Protein 5UJC (pdb70)

Nearest PDB structures (foldseek):
  5ujc-assembly1_A  TM=1.004E+00  e=2.773E-54  Caenorhabditis elegans
  3sc0-assembly1_A  TM=8.689E-01  e=1.901E-20  Homo sapiens
  3sby-assembly2_B  TM=8.514E-01  e=1.209E-18  Homo sapiens
  3sby-assembly1_A  TM=8.710E-01  e=1.330E-17  Homo sapiens
  3bem-assembly1_A  TM=3.660E-01  e=3.844E-01  Bacillus subtilis

Radius of gyration: 19.55 Å; Cα contacts (8 Å, |Δi|>4): 431; chains: 1; bounding box: 44×59×47 Å

Foldseek 3Di:
DVVLVVVLVVLLCVLQDVQQFKDKFKDFLLLLCVQCDVPDPQRDPADRQWIKMWMKGFQNNVVPQLLVVLQVVCVVLVHLVRCVVVPLDSVVVSVVVSVVVSLVVSCVSAVDKDKAWQCDADPVRHRNHDNLSVCQQRQFWNKQFQVVLDDPPDDPPDPPPDDPPDDLGIDTQGLAFGQRMGTTMMMTRRPDGHPVDHHDGHDDQDDDSVLRSVLSCCCRPPCLVVPSRCRSNHPRHHDPLRSNQVSDDSVPRSVSSNCSHPPPDDD

Structure (mmCIF, N/CA/C/O backbone):
data_5UJC
#
_entry.id   5UJC
#
_cell.length_a   53.008
_cell.length_b   66.089
_cell.length_c   92.826
_cell.angle_alpha   90.00
_cell.angle_beta   90.00
_cell.angle_gamma   90.00
#
_symmetry.space_group_name_H-M   'P 21 21 21'
#
loop_
_entity.id
_entity.type
_entity.pdbx_description
1 polymer 'MMACHC-like protein'
2 non-polymer CO-METHYLCOBALAMIN
3 non-polymer 'L(+)-TARTARIC ACID'
4 non-polymer 'D(-)-TARTARIC ACID'
5 non-polymer GLYCEROL
6 water water
#
loop_
_atom_site.group_PDB
_atom_site.id
_atom_site.type_symbol
_atom_site.label_atom_id
_atom_site.label_alt_id
_atom_site.label_comp_id
_atom_site.label_asym_id
_atom_site.label_entity_id
_atom_site.label_seq_id
_atom_site.pdbx_PDB_ins_code
_atom_site.Cartn_x
_atom_site.Cartn_y
_atom_site.Cartn_z
_atom_site.occupancy
_atom_site.B_iso_or_equiv
_atom_site.auth_seq_id
_atom_site.auth_comp_id
_atom_site.auth_asym_id
_atom_site.auth_atom_id
_atom_site.pdbx_PDB_model_num
ATOM 1 N N . GLU A 1 4 ? 23.064 -11.288 -34.791 1.00 43.82 4 GLU A N 1
ATOM 2 C CA . GLU A 1 4 ? 22.030 -11.022 -35.847 1.00 43.66 4 GLU A CA 1
ATOM 3 C C . GLU A 1 4 ? 20.647 -11.608 -35.454 1.00 38.59 4 GLU A C 1
ATOM 4 O O . GLU A 1 4 ? 20.492 -12.186 -34.386 1.00 29.50 4 GLU A O 1
ATOM 15 N N . MET A 1 5 ? 19.653 -11.430 -36.320 1.00 37.27 5 MET A N 1
ATOM 16 C CA . MET A 1 5 ? 18.252 -11.382 -35.878 1.00 35.36 5 MET A CA 1
ATOM 17 C C . MET A 1 5 ? 17.588 -12.759 -35.692 1.00 32.92 5 MET A C 1
ATOM 18 O O . MET A 1 5 ? 16.731 -12.915 -34.827 1.00 26.19 5 MET A O 1
ATOM 32 N N . SER A 1 6 ? 17.950 -13.742 -36.516 1.00 26.60 6 SER A N 1
ATOM 33 C CA A SER A 1 6 ? 17.472 -15.100 -36.297 0.32 22.25 6 SER A CA 1
ATOM 34 C CA B SER A 1 6 ? 17.499 -15.123 -36.305 0.68 25.88 6 SER A CA 1
ATOM 35 C C . SER A 1 6 ? 17.993 -15.598 -34.971 1.00 19.06 6 SER A C 1
ATOM 36 O O . SER A 1 6 ? 17.251 -16.186 -34.196 1.00 19.23 6 SER A O 1
ATOM 51 N N . HIS A 1 7 ? 19.273 -15.344 -34.702 1.00 17.95 7 HIS A N 1
ATOM 52 C CA . HIS A 1 7 ? 19.856 -15.744 -33.418 1.00 17.25 7 HIS A CA 1
ATOM 53 C C . HIS A 1 7 ? 19.176 -15.025 -32.238 1.00 14.17 7 HIS 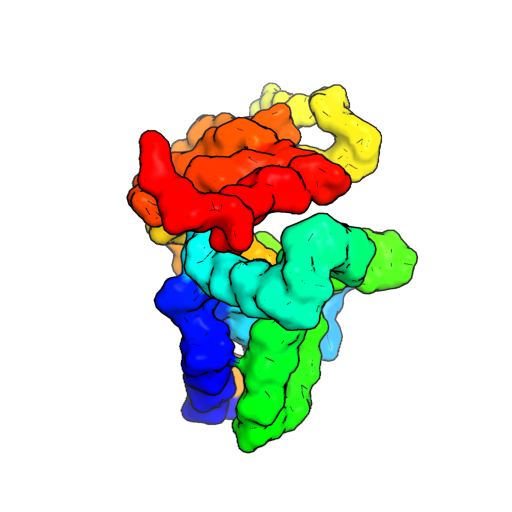A C 1
ATOM 54 O O . HIS A 1 7 ? 18.810 -15.664 -31.248 1.00 14.24 7 HIS A O 1
ATOM 68 N N . ALA A 1 8 ? 18.955 -13.722 -32.374 1.00 15.46 8 ALA A N 1
ATOM 69 C CA . ALA A 1 8 ? 18.205 -12.968 -31.368 1.00 15.62 8 ALA A CA 1
ATOM 70 C C . ALA A 1 8 ? 16.812 -13.579 -31.133 1.00 13.83 8 ALA A C 1
ATOM 71 O O . ALA A 1 8 ? 16.373 -13.701 -29.998 1.00 13.29 8 ALA A O 1
ATOM 78 N N . GLU A 1 9 ? 16.124 -13.946 -32.221 1.00 17.13 9 GLU A N 1
ATOM 79 C CA . GLU A 1 9 ? 14.807 -14.573 -32.116 1.00 17.59 9 GLU A CA 1
ATOM 80 C C . GLU A 1 9 ? 14.875 -15.945 -31.429 1.00 14.76 9 GLU A C 1
ATOM 81 O O . GLU A 1 9 ? 14.030 -16.261 -30.604 1.00 15.03 9 GLU A O 1
ATOM 93 N N . SER A 1 10 ? 15.952 -16.700 -31.682 1.00 15.41 10 SER A N 1
ATOM 94 C CA . SER A 1 10 ? 16.147 -18.021 -31.027 1.00 15.68 10 SER A CA 1
ATOM 95 C C . SER A 1 10 ? 16.407 -17.855 -29.533 1.00 12.44 10 SER A C 1
ATOM 96 O O . SER A 1 10 ? 15.916 -18.633 -28.719 1.00 13.55 10 SER A O 1
ATOM 104 N N . ILE A 1 11 ? 17.151 -16.816 -29.177 1.00 13.73 11 ILE A N 1
ATOM 105 C CA . ILE A 1 11 ? 17.380 -16.492 -27.778 1.00 11.94 11 ILE A CA 1
ATOM 106 C C . ILE A 1 11 ? 16.057 -16.159 -27.082 1.00 11.99 11 ILE A C 1
ATOM 107 O O . ILE A 1 11 ? 15.733 -16.719 -26.017 1.00 11.90 11 ILE A O 1
ATOM 123 N N . LYS A 1 12 ? 15.286 -15.258 -27.678 1.00 12.89 12 LYS A N 1
ATOM 124 C CA . LYS A 1 12 ? 14.019 -14.876 -27.083 1.00 12.21 12 LYS A CA 1
ATOM 125 C C . LYS A 1 12 ? 13.086 -16.092 -26.988 1.00 11.07 12 LYS A C 1
ATOM 126 O O . LYS A 1 12 ? 12.347 -16.242 -26.004 1.00 11.75 12 LYS A O 1
ATOM 145 N N . ARG A 1 13 ? 13.152 -16.988 -27.982 1.00 12.28 13 ARG A N 1
ATOM 146 C CA . ARG A 1 13 ? 12.274 -18.156 -27.997 1.00 13.22 13 ARG A CA 1
ATOM 147 C C . ARG A 1 13 ? 12.546 -19.073 -26.800 1.00 12.19 13 ARG A C 1
ATOM 148 O O . ARG A 1 13 ? 11.622 -19.555 -26.179 1.00 12.56 13 ARG A O 1
ATOM 169 N N . VAL A 1 14 ? 13.813 -19.287 -26.458 1.00 13.36 14 VAL A N 1
ATOM 170 C CA . VAL A 1 14 ? 14.127 -20.143 -25.288 1.00 13.69 14 VAL A CA 1
ATOM 171 C C . VAL A 1 14 ? 13.601 -19.505 -23.999 1.00 12.51 14 VAL A C 1
ATOM 172 O O . VAL A 1 14 ? 13.040 -20.168 -23.147 1.00 14.20 14 VAL A O 1
ATOM 185 N N . VAL A 1 15 ? 13.802 -18.197 -23.865 1.00 12.47 15 VAL A N 1
ATOM 186 C CA . VAL A 1 15 ? 13.308 -17.480 -22.698 1.00 13.26 15 VAL A CA 1
ATOM 187 C C . VAL A 1 15 ? 11.792 -17.643 -22.589 1.00 12.41 15 VAL A C 1
ATOM 188 O O . VAL A 1 15 ? 11.255 -17.937 -21.495 1.00 14.07 15 VAL A O 1
ATOM 201 N N . ASP A 1 16 ? 11.106 -17.480 -23.715 1.00 12.52 16 ASP A N 1
ATOM 202 C CA . ASP A 1 16 ? 9.644 -17.530 -23.737 1.00 13.29 16 ASP A CA 1
ATOM 203 C C . ASP A 1 16 ? 9.093 -18.965 -23.587 1.00 13.84 16 ASP A C 1
ATOM 204 O O . ASP A 1 16 ? 7.974 -19.159 -23.107 1.00 14.44 16 ASP A O 1
ATOM 213 N N . GLN A 1 17 ? 9.918 -19.957 -23.906 1.00 12.23 17 GLN A N 1
ATOM 214 C CA . GLN A 1 17 ? 9.554 -21.352 -23.634 1.00 12.89 17 GLN A CA 1
ATOM 215 C C . GLN A 1 17 ? 9.614 -21.679 -22.156 1.00 14.07 17 GLN A C 1
ATOM 216 O O . GLN A 1 17 ? 8.747 -22.384 -21.639 1.00 15.65 17 GLN A O 1
ATOM 230 N N . LYS A 1 18 ? 10.641 -21.168 -21.470 1.00 13.82 18 LYS A N 1
ATOM 231 C CA . LYS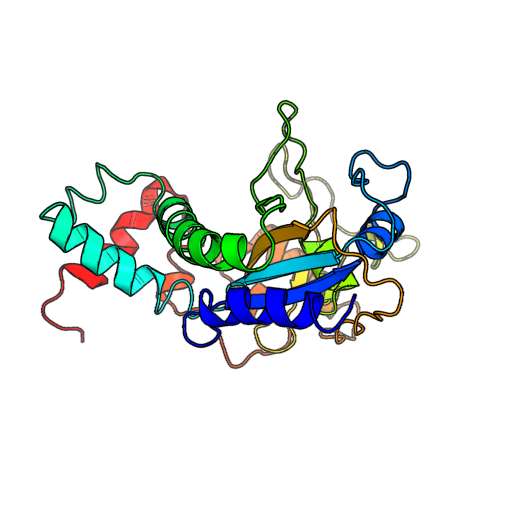 A 1 18 ? 10.899 -21.566 -20.073 1.00 12.80 18 LYS A CA 1
ATOM 232 C C . LYS A 1 18 ? 10.255 -20.628 -19.059 1.00 14.88 18 LYS A C 1
ATOM 233 O O . LYS A 1 18 ? 9.965 -21.038 -17.958 1.00 18.25 18 LYS A O 1
ATOM 252 N N . LEU A 1 19 ? 10.027 -19.376 -19.452 1.00 12.88 19 LEU A N 1
ATOM 253 C CA . LEU A 1 19 ? 9.269 -18.394 -18.623 1.00 14.23 19 LEU A CA 1
ATOM 254 C C . LEU A 1 19 ? 8.045 -18.025 -19.430 1.00 15.81 19 LEU A C 1
ATOM 255 O O . LEU A 1 19 ? 8.066 -17.090 -20.223 1.00 16.12 19 LEU A O 1
ATOM 271 N N . SER A 1 20 ? 7.002 -18.831 -19.289 1.00 14.75 20 SER A N 1
ATOM 272 C CA . SER A 1 20 ? 5.913 -18.852 -20.262 1.00 15.53 20 SER A CA 1
ATOM 273 C C . SER A 1 20 ? 4.829 -17.843 -19.922 1.00 13.44 20 SER A C 1
ATOM 274 O O . SER A 1 20 ? 4.639 -17.470 -18.760 1.00 11.85 20 SER A O 1
ATOM 282 N N . SER A 1 21 ? 4.084 -17.443 -20.939 1.00 13.24 21 SER A N 1
ATOM 283 C CA . SER A 1 21 ? 2.988 -16.526 -20.749 1.00 17.12 21 SER A CA 1
ATOM 284 C C . SER A 1 21 ? 1.906 -17.114 -19.860 1.00 17.98 21 SER A C 1
ATOM 285 O O . SER A 1 21 ? 1.348 -16.414 -19.029 1.00 19.44 21 SER A O 1
ATOM 293 N N . HIS A 1 22 ? 1.621 -18.400 -20.001 1.00 20.66 22 HIS A N 1
ATOM 294 C CA . HIS A 1 22 ? 0.607 -19.024 -19.186 1.00 22.24 22 HIS A CA 1
ATOM 295 C C . HIS A 1 22 ? 0.943 -18.987 -17.697 1.00 25.36 22 HIS A C 1
ATOM 296 O O . HIS A 1 22 ? 0.023 -18.818 -16.843 1.00 31.65 22 HIS A O 1
ATOM 310 N N . GLU A 1 23 ? 2.232 -19.144 -17.361 1.00 21.91 23 GLU A N 1
ATOM 311 C CA A GLU A 1 23 ? 2.725 -19.142 -15.961 0.59 23.07 23 GLU A CA 1
ATOM 312 C CA B GLU A 1 23 ? 2.621 -19.119 -15.943 0.41 24.07 23 GLU A CA 1
ATOM 313 C C . GLU A 1 23 ? 3.035 -17.731 -15.476 1.00 22.19 23 GLU A C 1
ATOM 314 O O . GLU A 1 23 ? 3.532 -17.550 -14.354 1.00 28.97 23 GLU A O 1
ATOM 337 N N . GLY A 1 24 ? 2.792 -16.737 -16.314 1.00 14.97 24 GLY A N 1
ATOM 338 C CA . GLY A 1 24 ? 2.812 -15.377 -15.876 1.00 11.43 24 GLY A CA 1
ATOM 339 C C . GLY A 1 24 ? 4.040 -14.565 -16.171 1.00 8.97 24 GLY A C 1
ATOM 340 O O . GLY A 1 24 ? 4.282 -13.588 -15.483 1.00 9.58 24 GLY A O 1
ATOM 344 N N . PHE A 1 25 ? 4.723 -14.858 -17.289 1.00 9.26 25 PHE A N 1
ATOM 345 C CA . PHE A 1 25 ? 5.856 -14.022 -17.729 1.00 8.90 25 PHE A CA 1
ATOM 346 C C . PHE A 1 25 ? 5.671 -13.513 -19.137 1.00 9.73 25 PHE A C 1
ATOM 347 O O . PHE A 1 25 ? 5.079 -14.202 -19.976 1.00 12.06 25 PHE A O 1
ATOM 364 N N . GLU A 1 26 ? 6.251 -12.342 -19.416 1.00 9.59 26 GLU A N 1
ATOM 365 C CA . GLU A 1 26 ? 6.367 -11.803 -20.776 1.00 9.98 26 GLU A CA 1
ATOM 366 C C . GLU A 1 26 ? 7.794 -11.341 -20.971 1.00 9.71 26 GLU A C 1
ATOM 367 O O . GLU A 1 26 ? 8.410 -10.857 -20.025 1.00 12.29 26 GLU A O 1
ATOM 379 N N . SER A 1 27 ? 8.272 -11.364 -22.217 1.00 9.32 27 SER A N 1
ATOM 380 C CA . SER A 1 27 ? 9.554 -10.757 -22.541 1.00 10.06 27 SER A CA 1
ATOM 381 C C . SER A 1 27 ? 9.432 -9.788 -23.686 1.00 8.98 27 SER A C 1
ATOM 382 O O . SER A 1 27 ? 8.598 -9.964 -24.594 1.00 11.50 27 SER A O 1
ATOM 390 N N . HIS A 1 28 ? 10.290 -8.754 -23.643 1.00 9.48 28 HIS A N 1
ATOM 391 C CA . HIS A 1 28 ? 10.289 -7.690 -24.630 1.00 9.49 28 HIS A CA 1
ATOM 392 C C . HIS A 1 28 ? 11.738 -7.330 -24.986 1.00 9.76 28 HIS A C 1
ATOM 393 O O . HIS A 1 28 ? 12.554 -7.063 -24.101 1.00 10.91 28 HIS A O 1
ATOM 407 N N . MET A 1 29 ? 12.052 -7.319 -26.275 1.00 10.58 29 MET A N 1
ATOM 408 C CA . MET A 1 29 ? 13.398 -7.062 -26.741 1.00 11.06 29 MET A CA 1
ATOM 409 C C . MET A 1 29 ? 13.648 -5.561 -26.864 1.00 10.08 29 MET A C 1
ATOM 410 O O . MET A 1 29 ? 12.756 -4.796 -27.278 1.00 11.59 29 MET A O 1
ATOM 424 N N . PHE A 1 30 ? 14.872 -5.135 -26.548 1.00 10.87 30 PHE A N 1
ATOM 425 C CA . PHE A 1 30 ? 15.276 -3.766 -26.809 1.00 11.78 30 PHE A CA 1
ATOM 426 C C . PHE A 1 30 ? 16.768 -3.651 -26.964 1.00 11.30 30 PHE A C 1
ATOM 427 O O . PHE A 1 30 ? 17.495 -4.604 -26.704 1.00 13.52 30 PHE A O 1
ATOM 444 N N . LYS A 1 31 ? 17.218 -2.497 -27.464 1.00 13.77 31 LYS A N 1
ATOM 445 C CA . LYS A 1 31 ? 18.634 -2.247 -27.655 1.00 14.37 31 LYS A CA 1
ATOM 446 C C . LYS A 1 31 ? 19.158 -1.461 -26.454 1.00 13.74 31 LYS A C 1
ATOM 447 O O . LYS A 1 31 ? 18.530 -0.518 -26.012 1.00 12.58 31 LYS A O 1
ATOM 466 N N . ILE A 1 32 ? 20.358 -1.769 -26.001 1.00 13.23 32 ILE A N 1
ATOM 467 C CA . ILE A 1 32 ? 20.929 -1.037 -24.891 1.00 14.11 32 ILE A CA 1
ATOM 468 C C . ILE A 1 32 ? 21.019 0.466 -25.221 1.00 13.55 32 ILE A C 1
ATOM 469 O O . ILE A 1 32 ? 20.791 1.302 -24.352 1.00 13.75 32 ILE A O 1
ATOM 485 N N . GLY A 1 33 ? 21.319 0.804 -26.480 1.00 13.31 33 GLY A N 1
ATOM 486 C CA . GLY A 1 33 ? 21.401 2.217 -26.877 1.00 14.47 33 GLY A CA 1
ATOM 487 C C . GLY A 1 33 ? 20.107 2.993 -26.617 1.00 14.76 33 GLY A C 1
ATOM 488 O O . GLY A 1 33 ? 20.138 4.196 -26.288 1.00 15.62 33 GLY A O 1
ATOM 492 N N . SER A 1 34 ? 18.969 2.322 -26.761 1.00 13.09 34 SER A N 1
ATOM 493 C CA . SER A 1 34 ? 17.683 2.966 -26.503 1.00 13.61 34 SER A CA 1
ATOM 494 C C . SER A 1 34 ? 17.538 3.310 -25.036 1.00 13.08 34 SER A C 1
ATOM 495 O O . SER A 1 34 ? 17.048 4.377 -24.686 1.00 13.62 34 SER A O 1
ATOM 503 N N . TYR A 1 35 ? 17.987 2.413 -24.175 1.00 11.94 35 TYR A N 1
ATOM 504 C CA . TYR A 1 35 ? 17.994 2.680 -22.751 1.00 11.47 35 TYR A CA 1
ATOM 505 C C . TYR A 1 35 ? 18.955 3.831 -22.396 1.00 12.35 35 TYR A C 1
ATOM 506 O O . TYR A 1 35 ? 18.593 4.755 -21.658 1.00 12.18 35 TYR A O 1
ATOM 524 N N . ASN A 1 36 ? 20.162 3.767 -22.915 1.00 12.13 36 ASN A N 1
ATOM 525 C CA . ASN A 1 36 ? 21.159 4.787 -22.601 1.00 12.56 36 ASN A CA 1
ATOM 526 C C . ASN A 1 36 ? 20.744 6.168 -23.086 1.00 13.13 36 ASN A C 1
ATOM 527 O O . ASN A 1 36 ? 21.030 7.166 -22.430 1.00 14.85 36 ASN A O 1
ATOM 538 N N . GLU A 1 37 ? 20.093 6.227 -24.253 1.00 14.71 37 GLU A N 1
ATOM 539 C CA . GLU A 1 37 ? 19.557 7.505 -24.766 1.00 15.24 37 GLU A CA 1
ATOM 540 C C . GLU A 1 37 ? 18.516 8.088 -23.794 1.00 13.94 37 GLU A C 1
ATOM 541 O O . GLU A 1 37 ? 18.489 9.297 -23.551 1.00 17.09 37 GLU A O 1
ATOM 553 N N . ALA A 1 38 ? 17.685 7.216 -23.214 1.00 11.29 38 ALA A N 1
ATOM 554 C CA . ALA A 1 38 ? 16.627 7.657 -22.346 1.00 11.17 38 ALA A CA 1
ATOM 555 C C . ALA A 1 38 ? 17.170 8.135 -20.962 1.00 11.96 38 ALA A C 1
ATOM 556 O O . ALA A 1 38 ? 16.764 9.192 -20.471 1.00 14.57 38 ALA A O 1
ATOM 563 N N . VAL A 1 39 ? 18.045 7.344 -20.337 1.00 11.62 39 VAL A N 1
ATOM 564 C CA . VAL A 1 39 ? 18.578 7.740 -19.025 1.00 13.18 39 VAL A CA 1
ATOM 565 C C . VAL A 1 39 ? 19.589 8.837 -19.118 1.00 15.27 39 VAL A C 1
ATOM 566 O O . VAL A 1 39 ? 19.798 9.573 -18.144 1.00 18.77 39 VAL A O 1
ATOM 579 N N . GLY A 1 40 ? 20.205 8.979 -20.292 1.00 14.52 40 GLY A N 1
ATOM 580 C CA . GLY A 1 40 ? 21.285 9.934 -20.500 1.00 17.75 40 GLY A CA 1
ATOM 581 C C . GLY A 1 40 ? 22.613 9.212 -20.614 1.00 14.99 40 GLY A C 1
ATOM 582 O O . GLY A 1 40 ? 22.991 8.421 -19.729 1.00 15.08 40 GLY A O 1
ATOM 586 N N . GLU A 1 41 ? 23.350 9.501 -21.679 1.00 18.21 41 GLU A N 1
ATOM 587 C CA . GLU A 1 41 ? 24.568 8.770 -21.975 1.00 16.88 41 GLU A CA 1
ATOM 588 C C . GLU A 1 41 ? 25.640 8.976 -20.891 1.00 14.67 41 GLU A C 1
ATOM 589 O O . GLU A 1 41 ? 26.512 8.133 -20.716 1.00 14.85 41 GLU A O 1
ATOM 601 N N . SER A 1 42 ? 25.586 10.108 -20.196 1.00 13.55 42 SER A N 1
ATOM 602 C CA . SER A 1 42 ? 26.538 10.391 -19.144 1.00 13.60 42 SER A CA 1
ATOM 603 C C . SER A 1 42 ? 25.947 10.257 -17.764 1.00 14.50 42 SER A C 1
ATOM 604 O O . SER A 1 42 ? 26.587 10.608 -16.780 1.00 17.91 42 SER A O 1
ATOM 612 N N . SER A 1 43 ? 24.761 9.686 -17.662 1.00 14.61 43 SER A N 1
ATOM 613 C CA . SER A 1 43 ? 24.174 9.501 -16.353 1.00 15.63 43 SER A CA 1
ATOM 614 C C . SER A 1 43 ? 24.837 8.318 -15.624 1.00 14.48 43 SER A C 1
ATOM 615 O O . SER A 1 43 ? 25.420 7.436 -16.259 1.00 15.23 43 SER A O 1
ATOM 623 N N . PRO A 1 44 ? 24.687 8.256 -14.297 1.00 15.81 44 PRO A N 1
ATOM 624 C CA . PRO A 1 44 ? 25.220 7.104 -13.549 1.00 16.62 44 PRO A CA 1
ATOM 625 C C . PRO A 1 44 ? 24.596 5.758 -13.975 1.00 15.26 44 PRO A C 1
ATOM 626 O O . PRO A 1 44 ? 25.150 4.686 -13.690 1.00 17.54 44 PRO A O 1
ATOM 637 N N . PHE A 1 45 ? 23.434 5.842 -14.603 1.00 13.01 45 PHE A N 1
ATOM 638 C CA . PHE A 1 45 ? 22.667 4.681 -14.995 1.00 12.16 45 PHE A CA 1
ATOM 639 C C . PHE A 1 45 ? 23.056 4.136 -16.374 1.00 12.16 45 PHE A C 1
ATOM 640 O O . PHE A 1 45 ? 22.621 3.079 -16.756 1.00 12.86 45 PHE A O 1
ATOM 657 N N . ALA A 1 46 ? 23.835 4.892 -17.148 1.00 12.94 46 ALA A N 1
ATOM 658 C CA . ALA A 1 46 ? 24.242 4.423 -18.471 1.00 13.98 46 ALA A CA 1
ATOM 659 C C . ALA A 1 46 ? 24.942 3.048 -18.357 1.00 13.37 46 ALA A C 1
ATOM 660 O O . ALA A 1 46 ? 25.757 2.845 -17.484 1.00 14.83 46 ALA A O 1
ATOM 667 N N . LEU A 1 47 ? 24.586 2.117 -19.236 1.00 13.39 47 LEU A N 1
ATOM 668 C CA . LEU A 1 47 ? 25.119 0.778 -19.181 1.00 14.50 47 LEU A CA 1
ATOM 669 C C . LEU A 1 47 ? 26.292 0.634 -20.150 1.00 15.19 47 LEU A C 1
ATOM 670 O O . LEU A 1 47 ? 26.258 1.200 -21.253 1.00 15.48 47 LEU A O 1
ATOM 686 N N . PRO A 1 48 ? 27.321 -0.151 -19.757 1.00 15.77 48 PRO A N 1
ATOM 687 C CA . PRO A 1 48 ? 28.587 -0.188 -20.496 1.00 18.12 48 PRO A CA 1
ATOM 688 C C . PRO A 1 48 ? 28.592 -1.226 -21.641 1.00 17.52 48 PRO A C 1
ATOM 689 O O . PRO A 1 48 ? 29.403 -2.139 -21.649 1.00 20.66 48 PRO A O 1
ATOM 700 N N . TYR A 1 49 ? 27.682 -1.052 -22.587 1.00 15.48 49 TYR A N 1
ATOM 701 C CA . TYR A 1 49 ? 27.591 -1.910 -23.758 1.00 15.76 49 TYR A CA 1
ATOM 702 C C . TYR A 1 49 ? 27.371 -1.060 -24.975 1.00 15.46 49 TYR A C 1
ATOM 703 O O . TYR A 1 49 ? 26.775 0.027 -24.885 1.00 17.21 49 TYR A O 1
ATOM 721 N N . ASP A 1 50 ? 27.780 -1.565 -26.131 1.00 18.79 50 ASP A N 1
ATOM 722 C CA . ASP A 1 50 ? 27.503 -0.884 -27.406 1.00 19.63 50 ASP A CA 1
ATOM 723 C C . ASP A 1 50 ? 26.004 -0.694 -27.643 1.00 16.48 50 ASP A C 1
ATOM 724 O O . ASP A 1 50 ? 25.172 -1.506 -27.177 1.00 16.53 50 ASP A O 1
ATOM 733 N N . ASP A 1 51 ? 25.666 0.355 -28.395 1.00 18.54 51 ASP A N 1
ATOM 734 C CA . ASP A 1 51 ? 24.264 0.743 -28.630 1.00 16.57 51 ASP A CA 1
ATOM 735 C C . ASP A 1 51 ? 23.396 -0.405 -29.151 1.00 16.09 51 ASP A C 1
ATOM 736 O O . ASP A 1 51 ? 22.233 -0.534 -28.761 1.00 16.53 51 ASP A O 1
ATOM 745 N N . SER A 1 52 ? 23.932 -1.212 -30.051 1.00 15.96 52 SER A N 1
ATOM 746 C CA . SER A 1 52 ? 23.118 -2.221 -30.706 1.00 15.05 52 SER A CA 1
ATOM 747 C C . SER A 1 52 ? 23.004 -3.543 -29.898 1.00 13.51 52 SER A C 1
ATOM 748 O O . SER A 1 52 ? 22.398 -4.490 -30.362 1.00 15.95 52 SER A O 1
ATOM 756 N N . THR A 1 53 ? 23.602 -3.594 -28.703 1.00 13.97 53 THR A N 1
ATOM 757 C CA . THR A 1 53 ? 23.573 -4.792 -27.878 1.00 13.57 53 THR A CA 1
ATOM 758 C C . THR A 1 53 ? 22.124 -5.186 -27.557 1.00 12.95 53 THR A C 1
ATOM 759 O O . THR A 1 53 ? 21.324 -4.350 -27.123 1.00 13.88 53 THR A O 1
ATOM 770 N N . MET A 1 54 ? 21.811 -6.459 -27.770 1.00 13.25 54 MET A N 1
ATOM 771 C CA . MET A 1 54 ? 20.494 -7.006 -27.463 1.00 12.17 54 MET A CA 1
ATOM 772 C C . MET A 1 54 ? 20.252 -7.137 -25.960 1.00 11.93 54 MET A C 1
ATOM 773 O O . MET A 1 54 ? 21.117 -7.627 -25.222 1.00 12.49 54 MET A O 1
ATOM 787 N N . ALA A 1 55 ? 19.063 -6.715 -25.533 1.00 11.01 55 ALA A N 1
ATOM 788 C CA . ALA A 1 55 ? 18.568 -6.979 -24.187 1.00 11.36 55 ALA A CA 1
ATOM 789 C C . ALA A 1 55 ? 17.139 -7.506 -24.255 1.00 9.57 55 ALA A C 1
ATOM 790 O O . ALA A 1 55 ? 16.385 -7.190 -25.192 1.00 11.63 55 ALA A O 1
ATOM 797 N N . LEU A 1 56 ? 16.764 -8.269 -23.218 1.00 10.05 56 LEU A N 1
ATOM 798 C CA . LEU A 1 56 ? 15.385 -8.739 -23.016 1.00 9.18 56 LEU A CA 1
ATOM 799 C C . LEU A 1 56 ? 14.902 -8.317 -21.654 1.00 9.51 56 LEU A C 1
ATOM 800 O O . LEU A 1 56 ? 15.512 -8.644 -20.643 1.00 10.15 56 LEU A O 1
ATOM 816 N N . LEU A 1 57 ? 13.782 -7.618 -21.644 1.00 8.48 57 LEU A N 1
ATOM 817 C CA . LEU A 1 57 ? 13.076 -7.281 -20.424 1.00 8.25 57 LEU A CA 1
ATOM 818 C C . LEU A 1 57 ? 12.054 -8.374 -20.125 1.00 8.34 57 LEU A C 1
ATOM 819 O O . LEU A 1 57 ? 11.194 -8.637 -20.941 1.00 9.69 57 LEU A O 1
ATOM 835 N N . ILE A 1 58 ? 12.104 -8.900 -18.903 1.00 8.55 58 ILE A N 1
ATOM 836 C CA . ILE A 1 58 ? 11.173 -9.925 -18.435 1.00 8.81 58 ILE A CA 1
ATOM 837 C C . ILE A 1 58 ? 10.276 -9.287 -17.377 1.00 9.07 58 ILE A C 1
ATOM 838 O O . ILE A 1 58 ? 10.769 -8.673 -16.408 1.00 10.00 58 ILE A O 1
ATOM 854 N N . LEU A 1 59 ? 8.970 -9.369 -17.593 1.00 8.21 59 LEU A N 1
ATOM 855 C CA . LEU A 1 59 ? 8.013 -8.896 -16.601 1.00 8.63 59 LEU A CA 1
ATOM 856 C C . LEU A 1 59 ? 7.080 -10.004 -16.194 1.00 7.73 59 LEU A C 1
ATOM 857 O O . LEU A 1 59 ? 6.952 -11.028 -16.909 1.00 8.92 59 LEU A O 1
ATOM 873 N N . SER A 1 60 ? 6.504 -9.863 -15.012 1.00 7.33 60 SER A N 1
ATOM 874 C CA . SER A 1 60 ? 5.496 -10.805 -14.526 1.00 8.00 60 SER A CA 1
ATOM 875 C C . SER A 1 60 ? 4.105 -10.219 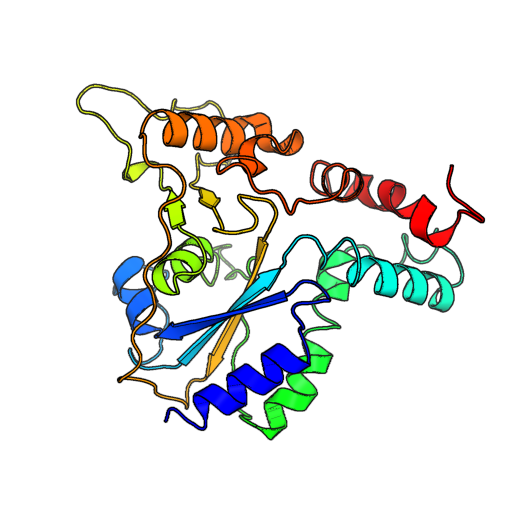-14.630 1.00 8.26 60 SER A C 1
ATOM 876 O O . SER A 1 60 ? 3.901 -9.026 -14.416 1.00 9.35 60 SER A O 1
ATOM 884 N N . THR A 1 61 ? 3.151 -11.089 -14.887 1.00 8.11 61 THR A N 1
ATOM 885 C CA . THR A 1 61 ? 1.754 -10.717 -15.000 1.00 8.79 61 THR A CA 1
ATOM 886 C C . THR A 1 61 ? 1.016 -11.394 -13.822 1.00 7.94 61 THR A C 1
ATOM 887 O O . THR A 1 61 ? 1.667 -12.052 -13.005 1.00 8.41 61 THR A O 1
ATOM 898 N N . PRO A 1 62 ? -0.317 -11.226 -13.708 1.00 8.00 62 PRO A N 1
ATOM 899 C CA . PRO A 1 62 ? -0.979 -11.735 -12.505 1.00 8.71 62 PRO A CA 1
ATOM 900 C C . PRO A 1 62 ? -0.738 -13.219 -12.207 1.00 9.33 62 PRO A C 1
ATOM 901 O O . PRO A 1 62 ? -0.627 -13.606 -11.029 1.00 8.93 62 PRO A O 1
ATOM 912 N N . ASP A 1 63 ? -0.647 -14.043 -13.253 1.00 9.26 63 ASP A N 1
ATOM 913 C CA . ASP A 1 63 ? -0.488 -15.480 -13.049 1.00 8.84 63 ASP A CA 1
ATOM 914 C C . ASP A 1 63 ? 0.895 -15.918 -12.506 1.00 8.39 63 ASP A C 1
ATOM 915 O O . ASP A 1 63 ? 1.024 -17.036 -12.046 1.00 10.13 63 ASP A O 1
ATOM 924 N N A MET A 1 64 ? 1.900 -15.028 -12.511 0.50 8.27 64 MET A N 1
ATOM 925 N N B MET A 1 64 ? 1.898 -15.031 -12.511 0.50 8.52 64 MET A N 1
ATOM 926 C CA A MET A 1 64 ? 3.174 -15.396 -11.902 0.50 8.58 64 MET A CA 1
ATOM 927 C CA B MET A 1 64 ? 3.171 -15.397 -11.909 0.50 9.23 64 MET A CA 1
ATOM 928 C C A MET A 1 64 ? 2.948 -15.792 -10.453 0.50 7.81 64 MET A C 1
ATOM 929 C C B MET A 1 64 ? 2.957 -15.787 -10.452 0.50 8.08 64 MET A C 1
ATOM 930 O O A MET A 1 64 ? 3.340 -16.881 -10.020 0.50 9.56 64 MET A O 1
ATOM 931 O O B MET A 1 64 ? 3.357 -16.872 -10.017 0.50 9.72 64 MET A O 1
ATOM 958 N N . PHE A 1 65 ? 2.283 -14.925 -9.707 1.00 8.10 65 PHE A N 1
ATOM 959 C CA . PHE A 1 65 ? 1.960 -15.208 -8.312 1.00 7.76 65 PHE A CA 1
ATOM 960 C C . PHE A 1 65 ? 0.815 -16.245 -8.206 1.00 7.47 65 PHE A C 1
ATOM 961 O O . PHE A 1 65 ? 0.899 -17.208 -7.432 1.00 8.41 65 PHE A O 1
ATOM 979 N N . ASP A 1 66 ? -0.278 -16.005 -8.939 1.00 7.79 66 ASP A N 1
ATOM 980 C CA . ASP A 1 66 ? -1.498 -16.773 -8.729 1.00 8.38 66 ASP A CA 1
ATOM 981 C C . ASP A 1 66 ? -1.405 -18.230 -9.196 1.00 9.11 66 ASP A C 1
ATOM 982 O O . ASP A 1 66 ? -2.141 -19.066 -8.702 1.00 11.72 66 ASP A O 1
ATOM 991 N N . VAL A 1 67 ? -0.539 -18.496 -10.167 1.00 9.66 67 VAL A N 1
ATOM 992 C CA . VAL A 1 67 ? -0.402 -19.823 -10.728 1.00 10.82 67 VAL A CA 1
ATOM 993 C C . VAL A 1 67 ? 0.994 -20.397 -10.454 1.00 10.40 67 VAL A C 1
ATOM 994 O O . VAL A 1 67 ? 1.128 -21.412 -9.739 1.00 11.24 67 VAL A O 1
ATOM 1007 N N . ALA A 1 68 ? 2.031 -19.756 -10.980 1.00 10.27 68 ALA A N 1
ATOM 1008 C CA . ALA A 1 68 ? 3.386 -20.372 -10.930 1.00 10.32 68 ALA A CA 1
ATOM 1009 C C . ALA A 1 68 ? 3.955 -20.420 -9.499 1.00 9.70 68 ALA A C 1
ATOM 1010 O O . ALA A 1 68 ? 4.456 -21.457 -9.044 1.00 11.76 68 ALA A O 1
ATOM 1017 N N . PHE A 1 69 ? 3.881 -19.312 -8.804 1.00 9.89 69 PHE A N 1
ATOM 1018 C CA . PHE A 1 69 ? 4.373 -19.232 -7.452 1.00 8.94 69 PHE A CA 1
ATOM 1019 C C . PHE A 1 69 ? 3.553 -20.121 -6.512 1.00 9.07 69 PHE A C 1
ATOM 1020 O O . PHE A 1 69 ? 4.113 -20.791 -5.661 1.00 10.02 69 PHE A O 1
ATOM 1037 N N . ARG A 1 70 ? 2.246 -20.163 -6.718 1.00 8.77 70 ARG A N 1
ATOM 1038 C CA . ARG A 1 70 ? 1.406 -21.046 -5.927 1.00 9.64 70 ARG A CA 1
ATOM 1039 C C . ARG A 1 70 ? 1.872 -22.508 -6.049 1.00 10.89 70 ARG A C 1
ATOM 1040 O O . ARG A 1 70 ? 1.999 -23.215 -5.039 1.00 11.02 70 ARG A O 1
ATOM 1061 N N . LYS A 1 71 ? 2.136 -22.963 -7.291 1.00 10.96 71 LYS A N 1
ATOM 1062 C CA . LYS A 1 71 ? 2.642 -24.325 -7.500 1.00 12.47 71 LYS A CA 1
ATOM 1063 C C . LYS A 1 71 ? 3.963 -24.547 -6.743 1.00 12.51 71 LYS A C 1
ATOM 1064 O O . LYS A 1 71 ? 4.168 -25.606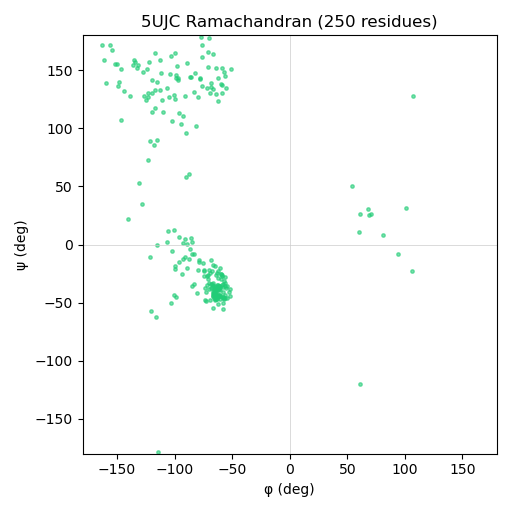 -6.123 1.00 13.80 71 LYS A O 1
ATOM 1083 N N . TRP A 1 72 ? 4.835 -23.546 -6.775 1.00 11.53 72 TRP A N 1
ATOM 1084 C CA . TRP A 1 72 ? 6.125 -23.634 -6.141 1.00 11.16 72 TRP A CA 1
ATOM 1085 C C . TRP A 1 72 ? 5.965 -23.728 -4.606 1.00 10.53 72 TRP A C 1
ATOM 1086 O O . TRP A 1 72 ? 6.627 -24.546 -3.957 1.00 10.90 72 TRP A O 1
ATOM 1107 N N . VAL A 1 73 ? 5.062 -22.920 -4.038 1.00 9.88 73 VAL A N 1
ATOM 1108 C CA . VAL A 1 73 ? 4.837 -22.946 -2.589 1.00 10.13 73 VAL A CA 1
ATOM 1109 C C . VAL A 1 73 ? 4.255 -24.303 -2.155 1.00 10.27 73 VAL A C 1
ATOM 1110 O O . VAL A 1 73 ? 4.646 -24.851 -1.119 1.00 11.12 73 VAL A O 1
ATOM 1123 N N . VAL A 1 74 ? 3.340 -24.842 -2.949 1.00 10.00 74 VAL A N 1
ATOM 1124 C CA . VAL A 1 74 ? 2.776 -26.173 -2.662 1.00 11.53 74 VAL A CA 1
ATOM 1125 C C . VAL A 1 74 ? 3.889 -27.210 -2.612 1.00 12.19 74 VAL A C 1
ATOM 1126 O O . VAL A 1 74 ? 3.966 -28.040 -1.672 1.00 13.15 74 VAL A O 1
ATOM 1139 N N . GLN A 1 75 ? 4.778 -27.171 -3.595 1.00 12.35 75 GLN A N 1
ATOM 1140 C CA . GLN A 1 75 ? 5.857 -28.148 -3.650 1.00 13.63 75 GLN A CA 1
ATOM 1141 C C . GLN A 1 75 ? 6.826 -27.961 -2.483 1.00 11.96 75 GLN A C 1
ATOM 1142 O O . GLN A 1 75 ? 7.270 -28.931 -1.882 1.00 13.27 75 GLN A O 1
ATOM 1156 N N . LYS A 1 76 ? 7.202 -26.714 -2.189 1.00 11.59 76 LYS A N 1
ATOM 1157 C CA . LYS A 1 76 ? 8.116 -26.479 -1.088 1.00 11.82 76 LYS A CA 1
ATOM 1158 C C . LYS A 1 76 ? 7.532 -26.933 0.231 1.00 12.16 76 LYS A C 1
ATOM 1159 O O . LYS A 1 76 ? 8.252 -27.428 1.088 1.00 13.39 76 LYS A O 1
ATOM 1178 N N . THR A 1 77 ? 6.241 -26.773 0.398 1.00 11.53 77 THR A N 1
ATOM 1179 C CA . THR A 1 77 ? 5.583 -27.215 1.621 1.00 11.86 77 THR A CA 1
ATOM 1180 C C . THR A 1 77 ? 5.683 -28.722 1.747 1.00 14.00 77 THR A C 1
ATOM 1181 O O . THR A 1 77 ? 5.989 -29.244 2.852 1.00 16.20 77 THR A O 1
ATOM 1192 N N . MET A 1 78 ? 5.465 -29.424 0.649 1.00 16.25 78 MET A N 1
ATOM 1193 C CA . MET A 1 78 ? 5.644 -30.886 0.638 1.00 18.45 78 MET A CA 1
ATOM 1194 C C . MET A 1 78 ? 7.094 -31.256 0.987 1.00 19.40 78 MET A C 1
ATOM 1195 O O . MET A 1 78 ? 7.339 -32.136 1.838 1.00 20.62 78 MET A O 1
ATOM 1209 N N . ASP A 1 79 ? 8.048 -30.544 0.391 1.00 16.26 79 ASP A N 1
ATOM 1210 C CA . ASP A 1 79 ? 9.473 -30.834 0.582 1.00 16.78 79 ASP A CA 1
ATOM 1211 C C . ASP A 1 79 ? 9.920 -30.631 2.039 1.00 15.53 79 ASP A C 1
ATOM 1212 O O . ASP A 1 79 ? 10.660 -31.458 2.614 1.00 19.02 79 ASP A O 1
ATOM 1221 N N . PHE A 1 80 ? 9.519 -29.503 2.615 1.00 14.84 80 PHE A N 1
ATOM 1222 C CA . PHE A 1 80 ? 9.924 -29.153 3.999 1.00 15.48 80 PHE A CA 1
ATOM 1223 C C . PHE A 1 80 ? 9.083 -29.881 5.056 1.00 17.99 80 PHE A C 1
ATOM 1224 O O . PHE A 1 80 ? 9.523 -30.037 6.213 1.00 21.79 80 PHE A O 1
ATOM 1241 N N . GLY A 1 81 ? 7.884 -30.330 4.661 1.00 17.05 81 GLY A N 1
ATOM 1242 C CA . GLY A 1 81 ? 7.042 -31.192 5.519 1.00 18.07 81 GLY A CA 1
ATOM 1243 C C . GLY A 1 81 ? 5.833 -30.499 6.129 1.00 15.98 81 GLY A C 1
ATOM 1244 O O . GLY A 1 81 ? 4.886 -31.166 6.548 1.00 18.46 81 GLY A O 1
ATOM 1248 N N . SER A 1 82 ? 5.884 -29.174 6.234 1.00 15.55 82 SER A N 1
ATOM 1249 C CA . SER A 1 82 ? 4.777 -28.396 6.784 1.00 14.50 82 SER A CA 1
ATOM 1250 C C . SER A 1 82 ? 4.917 -26.956 6.371 1.00 14.17 82 SER A C 1
ATOM 1251 O O . SER A 1 82 ? 6.030 -26.485 6.054 1.00 13.81 82 SER A O 1
ATOM 1259 N N . PHE A 1 83 ? 3.803 -26.239 6.410 1.00 13.27 83 PHE A N 1
ATOM 1260 C CA . PHE A 1 83 ? 3.815 -24.836 6.127 1.00 15.62 83 PHE A CA 1
ATOM 1261 C C . PHE A 1 83 ? 4.700 -24.064 7.127 1.00 15.42 83 PHE A C 1
ATOM 1262 O O . PHE A 1 83 ? 5.458 -23.154 6.742 1.00 15.19 83 PHE A O 1
ATOM 1279 N N . ASP A 1 84 ? 4.597 -24.389 8.408 1.00 15.61 84 ASP A N 1
ATOM 1280 C CA . ASP A 1 84 ? 5.379 -23.658 9.404 1.00 18.19 84 ASP A CA 1
ATOM 1281 C C . ASP A 1 84 ? 6.891 -23.817 9.139 1.00 14.93 84 ASP A C 1
ATOM 1282 O O . ASP A 1 84 ? 7.649 -22.878 9.281 1.00 16.51 84 ASP A O 1
ATOM 1291 N N . GLU A 1 85 ? 7.305 -24.994 8.675 1.00 14.46 85 GLU A N 1
ATOM 1292 C CA . GLU A 1 85 ? 8.712 -25.203 8.336 1.00 14.90 85 GLU A CA 1
ATOM 1293 C C . GLU A 1 85 ? 9.159 -24.391 7.121 1.00 14.22 85 GLU A C 1
ATOM 1294 O O . GLU A 1 85 ? 10.222 -23.802 7.138 1.00 14.27 85 GLU A O 1
ATOM 1306 N N A VAL A 1 86 ? 8.329 -24.344 6.094 0.60 13.08 86 VAL A N 1
ATOM 1307 N N B VAL A 1 86 ? 8.351 -24.351 6.057 0.40 13.14 86 VAL A N 1
ATOM 1308 C CA A VAL A 1 86 ? 8.661 -23.539 4.930 0.60 13.70 86 VAL A CA 1
ATOM 1309 C CA B VAL A 1 86 ? 8.731 -23.520 4.894 0.40 13.45 86 VAL A CA 1
ATOM 1310 C C A VAL A 1 86 ? 8.832 -22.086 5.341 0.60 13.61 86 VAL A C 1
ATOM 1311 C C B VAL A 1 86 ? 8.804 -22.043 5.273 0.40 13.76 86 VAL A C 1
ATOM 1312 O O A VAL A 1 86 ? 9.768 -21.412 4.910 0.60 13.58 86 VAL A O 1
ATOM 1313 O O B VAL A 1 86 ? 9.678 -21.322 4.794 0.40 13.51 86 VAL A O 1
ATOM 1338 N N . CYS A 1 87 ? 7.895 -21.593 6.138 1.00 13.12 87 CYS A N 1
ATOM 1339 C CA A CYS A 1 87 ? 7.943 -20.182 6.600 0.74 15.53 87 CYS A CA 1
ATOM 1340 C CA B CYS A 1 87 ? 7.914 -20.210 6.591 0.26 15.33 87 CYS A CA 1
ATOM 1341 C C . CYS A 1 87 ? 9.223 -19.877 7.337 1.00 15.47 87 CYS A C 1
ATOM 1342 O O . CYS A 1 87 ? 9.825 -18.815 7.122 1.00 18.92 87 CYS A O 1
ATOM 1357 N N . GLU A 1 88 ? 9.660 -20.806 8.193 1.00 15.36 88 GLU A N 1
ATOM 1358 C CA . GLU A 1 88 ? 10.896 -20.632 8.967 1.00 17.28 88 GLU A CA 1
ATOM 1359 C C . GLU A 1 88 ? 12.103 -20.630 8.044 1.00 17.20 88 GLU A C 1
ATOM 1360 O O . GLU A 1 88 ? 13.029 -19.823 8.216 1.00 20.77 88 GLU A O 1
ATOM 1372 N N . MET A 1 89 ? 12.111 -21.538 7.068 1.00 13.97 89 MET A N 1
ATOM 1373 C CA . MET A 1 89 ? 13.322 -21.778 6.265 1.00 13.83 89 MET A CA 1
ATOM 1374 C C . MET A 1 89 ? 13.444 -20.896 5.023 1.00 12.95 89 MET A C 1
ATOM 1375 O O . MET A 1 89 ? 14.539 -20.743 4.488 1.00 15.91 89 MET A O 1
ATOM 1389 N N . VAL A 1 90 ? 12.330 -20.348 4.568 1.00 13.55 90 VAL A N 1
ATOM 1390 C CA . VAL A 1 90 ? 12.302 -19.523 3.353 1.00 14.07 90 VAL A CA 1
ATOM 1391 C C . VAL A 1 90 ? 11.778 -18.116 3.679 1.00 12.87 90 VAL A C 1
ATOM 1392 O O . VAL A 1 90 ? 10.579 -17.834 3.591 1.00 16.45 90 VAL A O 1
ATOM 1405 N N . SER A 1 91 ? 12.699 -17.227 4.037 1.00 13.71 91 SER A N 1
ATOM 1406 C CA . SER A 1 91 ? 12.341 -15.875 4.427 1.00 14.44 91 SER A CA 1
ATOM 1407 C C . SER A 1 91 ? 11.942 -15.039 3.213 1.00 12.95 91 SER A C 1
ATOM 1408 O O . SER A 1 91 ? 11.237 -14.029 3.345 1.00 15.02 91 SER A O 1
ATOM 1416 N N . SER A 1 92 ? 12.477 -15.406 2.048 1.00 11.86 92 SER A N 1
ATOM 1417 C CA . SER A 1 92 ? 12.351 -14.608 0.836 1.00 10.88 92 SER A CA 1
ATOM 1418 C C . SER A 1 92 ? 11.696 -15.466 -0.268 1.00 9.81 92 SER A C 1
ATOM 1419 O O . SER A 1 92 ? 12.347 -15.872 -1.228 1.00 10.66 92 SER A O 1
ATOM 1427 N N . PRO A 1 93 ? 10.390 -15.732 -0.145 1.00 9.67 93 PRO A N 1
ATOM 1428 C CA . PRO A 1 93 ? 9.813 -16.710 -1.066 1.00 9.60 93 PRO A CA 1
ATOM 1429 C C . PRO A 1 93 ? 9.700 -16.243 -2.509 1.00 9.45 93 PRO A C 1
ATOM 1430 O O . PRO A 1 93 ? 9.915 -17.049 -3.420 1.00 9.63 93 PRO A O 1
ATOM 1441 N N . ILE A 1 94 ? 9.358 -14.969 -2.732 1.00 9.16 94 ILE A N 1
ATOM 1442 C CA . ILE A 1 94 ? 9.183 -14.507 -4.105 1.00 9.27 94 ILE A CA 1
ATOM 1443 C C . ILE A 1 94 ? 10.537 -14.581 -4.840 1.00 8.17 94 ILE A C 1
ATOM 1444 O O . ILE A 1 94 ? 10.622 -15.076 -5.951 1.00 8.78 94 ILE A O 1
ATOM 1460 N N . GLN A 1 95 ? 11.583 -14.082 -4.200 1.00 8.72 95 GLN A N 1
ATOM 1461 C CA . GLN A 1 95 ? 12.916 -14.077 -4.829 1.00 8.80 95 GLN A CA 1
ATOM 1462 C C . GLN A 1 95 ? 13.502 -15.469 -4.955 1.00 9.66 95 GLN A C 1
ATOM 1463 O O . GLN A 1 95 ? 14.145 -15.793 -5.952 1.00 10.41 95 GLN A O 1
ATOM 1477 N N . SER A 1 96 ? 13.191 -16.321 -4.009 1.00 9.86 96 SER A N 1
ATOM 1478 C CA . SER A 1 96 ? 13.635 -17.711 -4.094 1.00 9.97 96 SER A CA 1
ATOM 1479 C C . SER A 1 96 ? 12.966 -18.434 -5.294 1.00 9.30 96 SER A C 1
ATOM 1480 O O . SER A 1 96 ? 13.617 -19.150 -6.056 1.00 11.53 96 SER A O 1
ATOM 1488 N N . PHE A 1 97 ? 11.667 -18.239 -5.426 1.00 9.11 97 PHE A N 1
ATOM 1489 C CA . PHE A 1 97 ? 10.903 -18.750 -6.563 1.00 9.18 97 PHE A CA 1
ATOM 1490 C C . PHE A 1 97 ? 11.471 -18.223 -7.881 1.00 9.06 97 PHE A C 1
ATOM 1491 O O . PHE A 1 97 ? 11.761 -18.998 -8.782 1.00 10.36 97 PHE A O 1
ATOM 1508 N N . LEU A 1 98 ? 11.678 -16.914 -7.973 1.00 8.46 98 LEU A N 1
ATOM 1509 C CA . LEU A 1 98 ? 12.166 -16.334 -9.218 1.00 9.83 98 LEU A CA 1
ATOM 1510 C C . LEU A 1 98 ? 13.558 -16.845 -9.541 1.00 11.26 98 LEU A C 1
ATOM 1511 O O . LEU A 1 98 ? 13.866 -17.131 -10.711 1.00 12.14 98 LEU A O 1
ATOM 1527 N N . GLU A 1 99 ? 14.418 -16.978 -8.520 1.00 11.93 99 GLU A N 1
ATOM 1528 C CA A GLU A 1 99 ? 15.785 -17.478 -8.733 0.60 14.09 99 GLU A CA 1
ATOM 1529 C CA B GLU A 1 99 ? 15.772 -17.479 -8.778 0.40 13.72 99 GLU A CA 1
ATOM 1530 C C . GLU A 1 99 ? 15.715 -18.895 -9.310 1.00 13.01 99 GLU A C 1
ATOM 1531 O O . GLU A 1 99 ? 16.470 -19.247 -10.220 1.00 13.92 99 GLU A O 1
ATOM 1554 N N . ASP A 1 100 ? 14.822 -19.706 -8.760 1.00 13.19 100 ASP A N 1
ATOM 1555 C CA . ASP A 1 100 ? 14.657 -21.076 -9.234 1.00 13.88 100 ASP A CA 1
ATOM 1556 C C . ASP A 1 100 ? 14.205 -21.111 -10.688 1.00 13.47 100 ASP A C 1
ATOM 1557 O O . ASP A 1 100 ? 14.760 -21.857 -11.499 1.00 16.01 100 ASP A O 1
ATOM 1566 N N . ARG A 1 101 ? 13.229 -20.275 -11.043 1.00 11.59 101 ARG A N 1
ATOM 1567 C CA A ARG A 1 101 ? 12.719 -20.286 -12.398 0.50 11.50 101 ARG A CA 1
ATOM 1568 C CA B ARG A 1 101 ? 12.708 -20.238 -12.420 0.50 12.83 101 ARG A CA 1
ATOM 1569 C C . ARG A 1 101 ? 13.769 -19.730 -13.383 1.00 11.63 101 ARG A C 1
ATOM 1570 O O . ARG A 1 101 ? 13.937 -20.255 -14.478 1.00 12.97 101 ARG A O 1
ATOM 1611 N N . LEU A 1 102 ? 14.511 -18.709 -12.956 1.00 11.11 102 LEU A N 1
ATOM 1612 C CA . LEU A 1 102 ? 15.528 -18.134 -13.798 1.00 12.62 102 LEU A CA 1
ATOM 1613 C C . LEU A 1 102 ? 16.700 -19.107 -14.021 1.00 12.65 102 LEU A C 1
ATOM 1614 O O . LEU A 1 102 ? 17.296 -19.126 -15.094 1.00 14.68 102 LEU A O 1
ATOM 1630 N N . GLU A 1 103 ? 17.016 -19.909 -13.005 1.00 13.17 103 GLU A N 1
ATOM 1631 C CA . GLU A 1 103 ? 18.070 -20.907 -13.149 1.00 17.15 103 GLU A CA 1
ATOM 1632 C C . GLU A 1 103 ? 17.661 -21.992 -14.144 1.00 15.93 103 GLU A C 1
ATOM 1633 O O . GLU A 1 103 ? 18.453 -22.395 -14.972 1.00 17.89 103 GLU A O 1
ATOM 1645 N N . ILE A 1 104 ? 16.412 -22.430 -14.075 1.00 15.67 104 ILE A N 1
ATOM 1646 C CA . ILE A 1 104 ? 15.905 -23.423 -15.040 1.00 16.80 104 ILE A CA 1
ATOM 1647 C C . ILE A 1 104 ? 15.964 -22.881 -16.484 1.00 15.96 104 ILE A C 1
ATOM 1648 O O . ILE A 1 104 ? 16.414 -23.567 -17.414 1.00 19.12 104 ILE A O 1
ATOM 1664 N N . MET A 1 105 ? 15.545 -21.633 -16.646 1.00 13.58 105 MET A N 1
ATOM 1665 C CA . MET A 1 105 ? 15.627 -20.975 -17.909 1.00 13.10 105 MET A CA 1
ATOM 1666 C C . MET A 1 105 ? 17.085 -20.876 -18.387 1.00 12.58 105 MET A C 1
ATOM 1667 O O . MET A 1 105 ? 17.378 -21.133 -19.540 1.00 14.27 105 MET A O 1
ATOM 1681 N N . SER A 1 106 ? 17.972 -20.454 -17.488 1.00 12.57 106 SER A N 1
ATOM 1682 C CA . SER A 1 106 ? 19.358 -20.184 -17.832 1.00 14.19 106 SER A CA 1
ATOM 1683 C C . SER A 1 106 ? 20.076 -21.421 -18.295 1.00 15.50 106 SER A C 1
ATOM 1684 O O . SER A 1 106 ? 20.933 -21.356 -19.165 1.00 17.78 106 SER A O 1
ATOM 1692 N N . GLU A 1 107 ? 19.721 -22.556 -17.714 1.00 15.63 107 GLU A N 1
ATOM 1693 C CA . GLU A 1 107 ? 20.334 -23.825 -18.086 1.00 18.13 107 GLU A CA 1
ATOM 1694 C C . GLU A 1 107 ? 20.062 -24.168 -19.558 1.00 17.41 107 GLU A C 1
ATOM 1695 O O . GLU A 1 107 ? 20.928 -24.691 -20.261 1.00 20.92 107 GLU A O 1
ATOM 1707 N N . LYS A 1 108 ? 18.888 -23.804 -20.039 1.00 16.41 108 LYS A N 1
ATOM 1708 C CA . LYS A 1 108 ? 18.579 -23.966 -21.457 1.00 15.66 108 LYS A CA 1
ATOM 1709 C C . LYS A 1 108 ? 19.177 -22.829 -22.304 1.00 13.39 108 LYS A C 1
ATOM 1710 O O . LYS A 1 108 ? 19.682 -23.068 -23.409 1.00 15.05 108 LYS A O 1
ATOM 1729 N N . LEU A 1 109 ? 19.092 -21.590 -21.799 1.00 13.05 109 LEU A N 1
ATOM 1730 C CA . LEU A 1 109 ? 19.542 -20.427 -22.536 1.00 13.57 109 LEU A CA 1
ATOM 1731 C C . LEU A 1 109 ? 21.040 -20.505 -22.846 1.00 14.00 109 LEU A C 1
ATOM 1732 O O . LEU A 1 109 ? 21.463 -20.132 -23.925 1.00 12.25 109 LEU A O 1
ATOM 1748 N N . ARG A 1 110 ? 21.829 -21.012 -21.895 1.00 12.99 110 ARG A N 1
ATOM 1749 C CA . ARG A 1 110 ? 23.298 -21.110 -22.079 1.00 13.65 110 ARG A CA 1
ATOM 1750 C C . ARG A 1 110 ? 23.673 -21.955 -23.306 1.00 13.48 110 ARG A C 1
ATOM 1751 O O . ARG A 1 110 ? 24.756 -21.784 -23.884 1.00 14.63 110 ARG A O 1
ATOM 1772 N N . LYS A 1 111 ? 22.804 -22.885 -23.683 1.00 14.08 111 LYS A N 1
ATOM 1773 C CA . LYS A 1 111 ? 23.068 -23.735 -24.842 1.00 15.41 111 LYS A CA 1
ATOM 1774 C C . LYS A 1 111 ? 22.776 -23.035 -26.185 1.00 14.95 111 LYS A C 1
ATOM 1775 O O . LYS A 1 111 ? 23.179 -23.511 -27.251 1.00 16.57 111 LYS A O 1
ATOM 1794 N N . VAL A 1 112 ? 22.054 -21.921 -26.119 1.00 14.07 112 VAL A N 1
ATOM 1795 C CA . VAL A 1 112 ? 21.742 -21.095 -27.299 1.00 14.82 112 VAL A CA 1
ATOM 1796 C C . VAL A 1 112 ? 22.680 -19.860 -27.382 1.00 13.44 112 VAL A C 1
ATOM 1797 O O . VAL A 1 112 ? 23.173 -19.514 -28.459 1.00 15.74 112 VAL A O 1
ATOM 1810 N N . GLU A 1 113 ? 22.909 -19.209 -26.245 1.00 13.28 113 GLU A N 1
ATOM 1811 C CA . GLU A 1 113 ? 23.859 -18.074 -26.156 1.00 13.51 113 GLU A CA 1
ATOM 1812 C C . GLU A 1 113 ? 24.515 -18.098 -24.787 1.00 13.59 113 GLU A C 1
ATOM 1813 O O . GLU A 1 113 ? 23.849 -17.888 -23.777 1.00 13.94 113 GLU A O 1
ATOM 1825 N N . GLU A 1 114 ? 25.794 -18.485 -24.739 1.00 14.86 114 GLU A N 1
ATOM 1826 C CA . GLU A 1 114 ? 26.440 -18.775 -23.454 1.00 16.87 114 GLU A CA 1
ATOM 1827 C C . GLU A 1 114 ? 26.715 -17.526 -22.611 1.00 15.65 114 GLU A C 1
ATOM 1828 O O . GLU A 1 114 ? 26.714 -17.593 -21.395 1.00 19.81 114 GLU A O 1
ATOM 1840 N N . ASN A 1 115 ? 26.883 -16.385 -23.274 1.00 15.39 115 ASN A N 1
ATOM 1841 C CA . ASN A 1 115 ? 27.310 -15.139 -22.604 1.00 16.33 115 ASN A CA 1
ATOM 1842 C C . ASN A 1 115 ? 26.132 -14.192 -22.379 1.00 13.99 115 ASN A C 1
ATOM 1843 O O . ASN A 1 115 ? 25.605 -13.627 -23.321 1.00 15.72 115 ASN A O 1
ATOM 1854 N N . PHE A 1 116 ? 25.680 -14.077 -21.132 1.00 14.00 116 PHE A N 1
ATOM 1855 C CA . PHE A 1 116 ? 24.684 -13.091 -20.791 1.00 13.94 116 PHE A CA 1
ATOM 1856 C C . PHE A 1 116 ? 24.792 -12.653 -19.345 1.00 14.07 116 PHE A C 1
ATOM 1857 O O . PHE A 1 116 ? 25.336 -13.361 -18.501 1.00 17.11 116 PHE A O 1
ATOM 1874 N N . GLU A 1 117 ? 24.311 -11.447 -19.092 1.00 14.22 117 GLU A N 1
ATOM 1875 C CA . GLU A 1 117 ? 24.216 -10.885 -17.746 1.00 15.27 117 GLU A CA 1
ATOM 1876 C C . GLU A 1 117 ? 22.757 -10.767 -17.360 1.00 12.31 117 GLU A C 1
ATOM 1877 O O . GLU A 1 117 ? 21.886 -10.572 -18.224 1.00 13.49 117 GLU A O 1
ATOM 1889 N N . ILE A 1 118 ? 22.478 -10.920 -16.075 1.00 14.00 118 ILE A N 1
ATOM 1890 C CA . ILE A 1 118 ? 21.113 -10.795 -15.567 1.00 14.45 118 ILE A CA 1
ATOM 1891 C C . ILE A 1 118 ? 21.077 -9.724 -14.489 1.00 13.34 118 ILE A C 1
ATOM 1892 O O . ILE A 1 118 ? 21.881 -9.757 -13.547 1.00 16.12 118 ILE A O 1
ATOM 1908 N N . LEU A 1 119 ? 20.171 -8.753 -14.657 1.00 10.32 119 LEU A N 1
ATOM 1909 C CA A LEU A 1 119 ? 19.956 -7.717 -13.657 0.06 10.12 119 LEU A CA 1
ATOM 1910 C CA B LEU A 1 119 ? 19.944 -7.695 -13.661 0.94 10.02 119 LEU A CA 1
ATOM 1911 C C . LEU A 1 119 ? 18.501 -7.753 -13.231 1.00 10.51 119 LEU A C 1
ATOM 1912 O O . LEU A 1 119 ? 17.626 -7.834 -14.062 1.00 13.44 119 LEU A O 1
ATOM 1943 N N . HIS A 1 120 ? 18.257 -7.694 -11.928 1.00 9.41 120 HIS A N 1
ATOM 1944 C CA . HIS A 1 120 ? 16.881 -7.732 -11.411 1.00 8.36 120 HIS A CA 1
ATOM 1945 C C . HIS A 1 120 ? 16.385 -6.359 -11.070 1.00 8.76 120 HIS A C 1
ATOM 1946 O O . HIS A 1 120 ? 17.176 -5.412 -10.929 1.00 9.38 120 HIS A O 1
ATOM 1960 N N . ASP A 1 121 ? 15.079 -6.224 -10.899 1.00 8.48 121 ASP A N 1
ATOM 1961 C CA . ASP A 1 121 ? 14.519 -4.940 -10.435 1.00 8.69 121 ASP A CA 1
ATOM 1962 C C . ASP A 1 121 ? 15.138 -4.476 -9.098 1.00 8.60 121 ASP A C 1
ATOM 1963 O O . ASP A 1 121 ? 15.313 -3.287 -8.873 1.00 10.03 121 ASP A O 1
ATOM 1972 N N . TYR A 1 122 ? 15.484 -5.427 -8.251 1.00 8.71 122 TYR A N 1
ATOM 1973 C CA . TYR A 1 122 ? 16.052 -5.147 -6.944 1.00 9.02 122 TYR A CA 1
ATOM 1974 C C . TYR A 1 122 ? 17.574 -5.117 -6.917 1.00 9.59 122 TYR A C 1
ATOM 1975 O O . TYR A 1 122 ? 18.157 -4.885 -5.852 1.00 10.21 122 TYR A O 1
ATOM 1993 N N . SER A 1 123 ? 18.227 -5.316 -8.072 1.00 8.87 123 SER A N 1
ATOM 1994 C CA . SER A 1 123 ? 19.703 -5.314 -8.091 1.00 10.35 123 SER A CA 1
ATOM 1995 C C . SER A 1 123 ? 20.225 -3.908 -7.805 1.00 9.68 123 SER A C 1
ATOM 1996 O O . SER A 1 123 ? 19.754 -2.937 -8.397 1.00 11.07 123 SER A O 1
ATOM 2004 N N . MET A 1 124 ? 21.235 -3.823 -6.943 1.00 10.59 124 MET A N 1
ATOM 2005 C CA . MET A 1 124 ? 21.873 -2.561 -6.585 1.00 11.46 124 MET A CA 1
ATOM 2006 C C . MET A 1 124 ? 23.379 -2.632 -6.585 1.00 11.06 124 MET A C 1
ATOM 2007 O O . MET A 1 124 ? 23.956 -3.677 -6.383 1.00 11.19 124 MET A O 1
ATOM 2021 N N . THR A 1 125 ? 24.006 -1.456 -6.746 1.00 11.21 125 THR A N 1
ATOM 2022 C CA . THR A 1 125 ? 25.423 -1.277 -6.441 1.00 11.67 125 THR A CA 1
ATOM 2023 C C . THR A 1 125 ? 25.631 -1.187 -4.915 1.00 13.35 125 THR A C 1
ATOM 2024 O O . THR A 1 125 ? 24.668 -1.061 -4.163 1.00 13.71 125 THR A O 1
ATOM 2035 N N . PRO A 1 126 ? 26.893 -1.185 -4.456 1.00 13.70 126 PRO A N 1
ATOM 2036 C CA . PRO A 1 126 ? 27.075 -1.098 -2.987 1.00 15.23 126 PRO A CA 1
ATOM 2037 C C . PRO A 1 126 ? 26.633 0.224 -2.383 1.00 17.07 126 PRO A C 1
ATOM 2038 O O . PRO A 1 126 ? 26.379 0.297 -1.185 1.00 18.56 126 PRO A O 1
ATOM 2049 N N . GLN A 1 127 ? 26.497 1.252 -3.234 1.00 16.88 127 GLN A N 1
ATOM 2050 C CA . GLN A 1 127 ? 25.986 2.563 -2.819 1.00 18.02 127 GLN A CA 1
ATOM 2051 C C . GLN A 1 127 ? 24.435 2.626 -2.860 1.00 16.47 127 GLN A C 1
ATOM 2052 O O . GLN A 1 127 ? 23.849 3.697 -2.691 1.00 19.16 127 GLN A O 1
ATOM 2066 N N . ARG A 1 128 ? 23.807 1.472 -3.144 1.00 15.41 128 ARG A N 1
ATOM 2067 C CA . ARG A 1 128 ? 22.346 1.303 -3.185 1.00 16.00 128 ARG A CA 1
ATOM 2068 C C . ARG A 1 128 ? 21.703 2.009 -4.384 1.00 13.80 128 ARG A C 1
ATOM 2069 O O . ARG A 1 128 ? 20.499 2.292 -4.375 1.00 15.87 128 ARG A O 1
ATOM 2090 N N . ARG A 1 129 ? 22.473 2.191 -5.455 1.00 12.72 129 ARG A N 1
ATOM 2091 C CA . ARG A 1 129 ? 21.895 2.654 -6.724 1.00 12.38 129 ARG A CA 1
ATOM 2092 C C . ARG A 1 129 ? 21.335 1.448 -7.463 1.00 11.15 129 ARG A C 1
ATOM 2093 O O . ARG A 1 129 ? 22.040 0.455 -7.642 1.00 11.74 129 ARG A O 1
ATOM 2114 N N . PRO A 1 130 ? 20.086 1.545 -7.957 1.00 11.22 130 PRO A N 1
ATOM 2115 C CA . PRO A 1 130 ? 19.602 0.459 -8.803 1.00 10.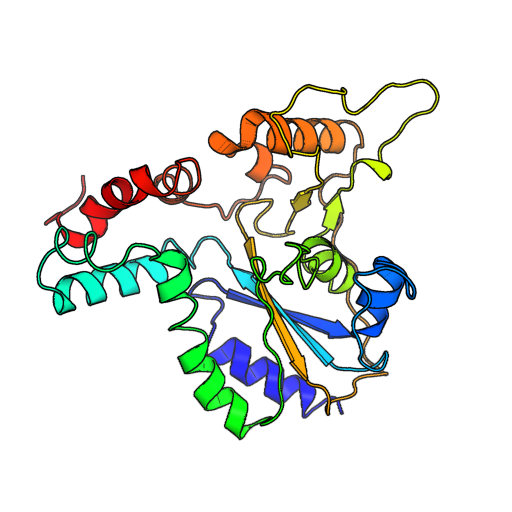40 130 PRO A CA 1
ATOM 2116 C C . PRO A 1 130 ? 20.486 0.271 -10.022 1.00 9.49 130 PRO A C 1
ATOM 2117 O O . PRO A 1 130 ? 20.902 1.231 -10.632 1.00 11.55 130 PRO A O 1
ATOM 2128 N N . LYS A 1 131 ? 20.782 -0.982 -10.352 1.00 9.56 131 LYS A N 1
ATOM 2129 C CA . LYS A 1 131 ? 21.618 -1.267 -11.502 1.00 10.35 131 LYS A CA 1
ATOM 2130 C C . LYS A 1 131 ? 20.951 -1.002 -12.820 1.00 9.26 131 LYS A C 1
ATOM 2131 O O . LYS A 1 131 ? 21.646 -0.720 -13.807 1.00 11.09 131 LYS A O 1
ATOM 2150 N N . ILE A 1 132 ? 19.625 -1.143 -12.886 1.00 8.90 132 ILE A N 1
ATOM 2151 C CA . ILE A 1 132 ? 18.898 -0.847 -14.110 1.00 9.27 132 ILE A CA 1
ATOM 2152 C C . ILE A 1 132 ? 17.512 -0.342 -13.777 1.00 9.04 132 ILE A C 1
ATOM 2153 O O . ILE A 1 132 ? 16.889 -0.800 -12.799 1.00 10.21 132 ILE A O 1
ATOM 2169 N N . LEU A 1 133 ? 17.061 0.671 -14.524 1.00 9.34 133 LEU A N 1
ATOM 2170 C CA . LEU A 1 133 ? 15.791 1.336 -14.234 1.00 9.73 133 LEU A CA 1
ATOM 2171 C C . LEU A 1 133 ? 14.698 0.712 -15.072 1.00 8.50 133 LEU A C 1
ATOM 2172 O O . LEU A 1 133 ? 14.618 0.918 -16.289 1.00 8.93 133 LEU A O 1
ATOM 2188 N N . MET A 1 134 ? 13.893 -0.113 -14.427 1.00 8.50 134 MET A N 1
ATOM 2189 C CA . MET A 1 134 ? 12.958 -0.985 -15.137 1.00 8.65 134 MET A CA 1
ATOM 2190 C C . MET A 1 134 ? 11.837 -0.270 -15.863 1.00 8.07 134 MET A C 1
ATOM 2191 O O . MET A 1 134 ? 11.421 -0.690 -16.947 1.00 9.13 134 MET A O 1
ATOM 2205 N N . GLN A 1 135 ? 11.347 0.824 -15.288 1.00 7.97 135 GLN A N 1
ATOM 2206 C CA . GLN A 1 135 ? 10.267 1.571 -15.954 1.00 8.17 135 GLN A CA 1
ATOM 2207 C C . GLN A 1 135 ? 10.763 2.221 -17.232 1.00 7.97 135 GLN A C 1
ATOM 2208 O O . GLN A 1 135 ? 10.047 2.283 -18.234 1.00 9.09 135 GLN A O 1
ATOM 2222 N N . THR A 1 136 ? 12.019 2.650 -17.228 1.00 8.37 136 THR A N 1
ATOM 2223 C CA . THR A 1 136 ? 12.627 3.179 -18.452 1.00 9.54 136 THR A CA 1
ATOM 2224 C C . THR A 1 136 ? 12.787 2.059 -19.497 1.00 9.47 136 THR A C 1
ATOM 2225 O O . THR A 1 136 ? 12.429 2.246 -20.659 1.00 9.81 136 THR A O 1
ATOM 2236 N N . CYS A 1 137 ? 13.265 0.879 -19.067 1.00 9.33 137 CYS A N 1
ATOM 2237 C CA . CYS A 1 137 ? 13.326 -0.258 -19.986 1.00 10.09 137 CYS A CA 1
ATOM 2238 C C . CYS A 1 137 ? 11.948 -0.555 -20.583 1.00 9.54 137 CYS A C 1
ATOM 2239 O O . CYS A 1 137 ? 11.822 -0.814 -21.757 1.00 10.82 137 CYS A O 1
ATOM 2247 N N . GLY A 1 138 ? 10.928 -0.572 -19.738 1.00 8.25 138 GLY A N 1
ATOM 2248 C CA . GLY A 1 138 ? 9.592 -0.899 -20.198 1.00 8.74 138 GLY A CA 1
ATOM 2249 C C . GLY A 1 138 ? 9.074 0.057 -21.238 1.00 8.43 138 GLY A C 1
ATOM 2250 O O . GLY A 1 138 ? 8.360 -0.346 -22.195 1.00 10.07 138 GLY A O 1
ATOM 2254 N N . HIS A 1 139 ? 9.416 1.327 -21.078 1.00 8.87 139 HIS A N 1
ATOM 2255 C CA . HIS A 1 139 ? 8.958 2.340 -22.023 1.00 9.05 139 HIS A CA 1
ATOM 2256 C C . HIS A 1 139 ? 9.710 2.220 -23.371 1.00 9.82 139 HIS A C 1
ATOM 2257 O O . HIS A 1 139 ? 9.086 2.163 -24.446 1.00 10.78 139 HIS A O 1
ATOM 2271 N N . VAL A 1 140 ? 11.044 2.121 -23.316 1.00 9.94 140 VAL A N 1
ATOM 2272 C CA . VAL A 1 140 ? 11.796 2.053 -24.539 1.00 11.35 140 VAL A CA 1
ATOM 2273 C C . VAL A 1 140 ? 11.580 0.735 -25.286 1.00 11.50 140 VAL A C 1
ATOM 2274 O O . VAL A 1 140 ? 11.694 0.692 -26.519 1.00 13.04 140 VAL A O 1
ATOM 2287 N N . ALA A 1 141 ? 11.195 -0.316 -24.554 1.00 10.70 141 ALA A N 1
ATOM 2288 C CA . ALA A 1 141 ? 10.880 -1.619 -25.190 1.00 10.76 141 ALA A CA 1
ATOM 2289 C C . ALA A 1 141 ? 9.440 -1.690 -25.694 1.00 12.33 141 ALA A C 1
ATOM 2290 O O . ALA A 1 141 ? 9.056 -2.664 -26.329 1.00 12.81 141 ALA A O 1
ATOM 2297 N N . GLY A 1 142 ? 8.634 -0.684 -25.356 1.00 11.03 142 GLY A N 1
ATOM 2298 C CA . GLY A 1 142 ? 7.218 -0.648 -25.759 1.00 12.11 142 GLY A CA 1
ATOM 2299 C C . GLY A 1 142 ? 6.298 -1.488 -24.896 1.00 11.59 142 GLY A C 1
ATOM 2300 O O . GLY A 1 142 ? 5.143 -1.692 -25.253 1.00 13.39 142 GLY A O 1
ATOM 2304 N N . ALA A 1 143 ? 6.812 -2.021 -23.794 1.00 10.44 143 ALA A N 1
ATOM 2305 C CA . ALA A 1 143 ? 6.027 -2.924 -22.934 1.00 10.38 143 ALA A CA 1
ATOM 2306 C C . ALA A 1 143 ? 4.966 -2.231 -22.116 1.00 10.01 143 ALA A C 1
ATOM 2307 O O . ALA A 1 143 ? 3.880 -2.774 -21.913 1.00 10.83 143 ALA A O 1
ATOM 2314 N N . ALA A 1 144 ? 5.276 -1.025 -21.639 1.00 9.51 144 ALA A N 1
ATOM 2315 C CA . ALA A 1 144 ? 4.381 -0.295 -20.749 1.00 9.41 144 ALA A CA 1
ATOM 2316 C C . ALA A 1 144 ? 4.768 1.158 -20.809 1.00 8.82 144 ALA A C 1
ATOM 2317 O O . ALA A 1 144 ? 5.946 1.480 -20.821 1.00 10.08 144 ALA A O 1
ATOM 2324 N N . PHE A 1 145 ? 3.764 2.036 -20.833 1.00 8.79 145 PHE A N 1
ATOM 2325 C CA . PHE A 1 145 ? 3.988 3.483 -20.901 1.00 9.26 145 PHE A CA 1
ATOM 2326 C C . PHE A 1 145 ? 4.349 3.981 -19.502 1.00 8.48 145 PHE A C 1
ATOM 2327 O O . PHE A 1 145 ? 3.647 3.707 -18.523 1.00 9.30 145 PHE A O 1
ATOM 2344 N N . TYR A 1 146 ? 5.459 4.682 -19.414 1.00 9.45 146 TYR A N 1
ATOM 2345 C CA . TYR A 1 146 ? 5.975 5.172 -18.150 1.00 8.94 146 TYR A CA 1
ATOM 2346 C C . TYR A 1 146 ? 5.527 6.635 -17.942 1.00 9.31 146 TYR A C 1
ATOM 2347 O O . TYR A 1 146 ? 5.997 7.548 -18.652 1.00 10.30 146 TYR A O 1
ATOM 2365 N N . TYR A 1 147 ? 4.673 6.837 -16.936 1.00 9.32 147 TYR A N 1
ATOM 2366 C CA . TYR A 1 147 ? 4.157 8.141 -16.578 1.00 9.50 147 TYR A CA 1
ATOM 2367 C C . TYR A 1 147 ? 5.043 8.760 -15.502 1.00 9.28 147 TYR A C 1
ATOM 2368 O O . TYR A 1 147 ? 5.071 8.289 -14.338 1.00 11.04 147 TYR A O 1
ATOM 2386 N N . GLN A 1 148 ? 5.780 9.811 -15.890 1.00 11.12 148 GLN A N 1
ATOM 2387 C CA . GLN A 1 148 ? 6.783 10.391 -15.025 1.00 11.50 148 GLN A CA 1
ATOM 2388 C C . GLN A 1 148 ? 6.287 11.736 -14.490 1.00 11.94 148 GLN A C 1
ATOM 2389 O O . GLN A 1 148 ? 5.820 12.555 -15.264 1.00 12.40 148 GLN A O 1
ATOM 2403 N N . PRO A 1 149 ? 6.442 11.993 -13.163 1.00 13.19 149 PRO A N 1
ATOM 2404 C CA . PRO A 1 149 ? 5.933 13.250 -12.629 1.00 15.32 149 PRO A CA 1
ATOM 2405 C C . PRO A 1 149 ? 6.496 14.488 -13.335 1.00 15.77 149 PRO A C 1
ATOM 2406 O O . PRO A 1 149 ? 5.764 15.478 -13.529 1.00 17.40 149 PRO A O 1
ATOM 2417 N N . CYS A 1 150 ? 7.765 14.424 -13.747 1.00 17.19 150 CYS A N 1
ATOM 2418 C CA . CYS A 1 150 ? 8.425 15.573 -14.427 1.00 20.77 150 CYS A CA 1
ATOM 2419 C C . CYS A 1 150 ? 7.798 15.900 -15.787 1.00 19.97 150 CYS A C 1
ATOM 2420 O O . CYS A 1 150 ? 8.036 16.983 -16.328 1.00 26.05 150 CYS A O 1
ATOM 2428 N N . HIS A 1 151 ? 7.036 14.944 -16.364 1.00 16.41 151 HIS A N 1
ATOM 2429 C CA . HIS A 1 151 ? 6.332 15.181 -17.641 1.00 16.64 151 HIS A CA 1
ATOM 2430 C C . HIS A 1 151 ? 4.910 15.759 -17.485 1.00 18.98 151 HIS A C 1
ATOM 2431 O O . HIS A 1 151 ? 4.220 15.982 -18.485 1.00 20.97 151 HIS A O 1
ATOM 2445 N N . PHE A 1 152 ? 4.481 15.983 -16.237 1.00 17.94 152 PHE A N 1
ATOM 2446 C CA . PHE A 1 152 ? 3.126 16.450 -15.947 1.00 17.32 152 PHE A CA 1
ATOM 2447 C C . PHE A 1 152 ? 3.129 17.697 -15.035 1.00 21.94 152 PHE A C 1
ATOM 2448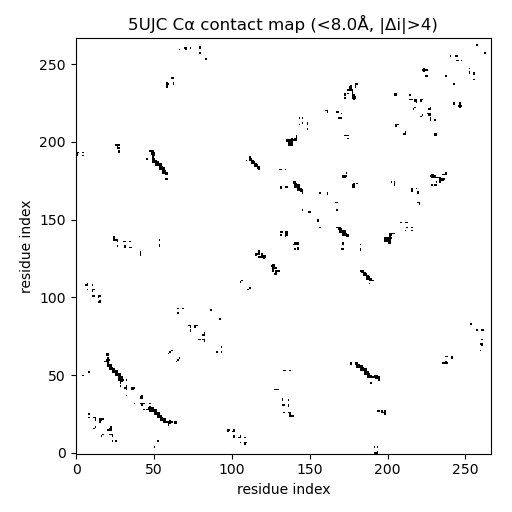 O O . PHE A 1 152 ? 2.202 17.945 -14.276 1.00 22.47 152 PHE A O 1
ATOM 2465 N N . GLN A 1 153 ? 4.137 18.530 -15.243 1.00 24.45 153 GLN A N 1
ATOM 2466 C CA . GLN A 1 153 ? 4.228 19.844 -14.605 1.00 31.31 153 GLN A CA 1
ATOM 2467 C C . GLN A 1 153 ? 3.408 20.883 -15.349 1.00 35.82 153 GLN A C 1
ATOM 2468 O O . GLN A 1 153 ? 3.284 20.830 -16.578 1.00 39.05 153 GLN A O 1
ATOM 2482 N N . GLU A 1 154 ? 2.866 21.837 -14.594 1.00 45.83 154 GLU A N 1
ATOM 2483 C CA A GLU A 1 154 ? 2.179 22.991 -15.170 0.50 46.47 154 GLU A CA 1
ATOM 2484 C CA B GLU A 1 154 ? 2.173 22.990 -15.167 0.50 46.62 154 GLU A CA 1
ATOM 2485 C C . GLU A 1 154 ? 2.811 24.269 -14.645 1.00 46.18 154 GLU A C 1
ATOM 2486 O O . GLU A 1 154 ? 3.268 24.320 -13.500 1.00 42.22 154 GLU A O 1
ATOM 2509 N N . ASP A 1 155 ? 2.854 25.298 -15.494 1.00 49.70 155 ASP A N 1
ATOM 2510 C CA . ASP A 1 155 ? 3.474 26.583 -15.123 1.00 50.91 155 ASP A CA 1
ATOM 2511 C C . ASP A 1 155 ? 2.727 27.219 -13.957 1.00 46.79 155 ASP A C 1
ATOM 2512 O O . ASP A 1 155 ? 1.512 27.401 -14.017 1.00 47.15 155 ASP A O 1
ATOM 2521 N N . GLY A 1 156 ? 3.457 27.505 -12.877 1.00 45.86 156 GLY A N 1
ATOM 2522 C CA . GLY A 1 156 ? 2.877 28.127 -11.689 1.00 45.38 156 GLY A CA 1
ATOM 2523 C C . GLY A 1 156 ? 1.921 27.224 -10.923 1.00 45.64 156 GLY A C 1
ATOM 2524 O O . GLY A 1 156 ? 1.030 27.712 -10.227 1.00 46.31 156 GLY A O 1
ATOM 2528 N N . VAL A 1 157 ? 2.097 25.902 -11.063 1.00 52.44 157 VAL A N 1
ATOM 2529 C CA . VAL A 1 157 ? 1.395 24.941 -10.232 1.00 44.39 157 VAL A CA 1
ATOM 2530 C C . VAL A 1 157 ? 2.426 24.125 -9.465 1.00 41.05 157 VAL A C 1
ATOM 2531 O O . VAL A 1 157 ? 3.404 23.629 -10.044 1.00 42.82 157 VAL A O 1
ATOM 2544 N N . THR A 1 158 ? 2.222 24.009 -8.160 1.00 40.46 158 THR A N 1
ATOM 2545 C CA . THR A 1 158 ? 3.076 23.189 -7.322 1.00 45.09 158 THR A CA 1
ATOM 2546 C C . THR A 1 158 ? 2.502 21.777 -7.281 1.00 39.78 158 THR A C 1
ATOM 2547 O O . THR A 1 158 ? 1.557 21.504 -6.549 1.00 49.48 158 THR A O 1
ATOM 2558 N N . TRP A 1 159 ? 3.035 20.912 -8.139 1.00 30.29 159 TRP A N 1
ATOM 2559 C CA . TRP A 1 159 ? 2.646 19.497 -8.182 1.00 24.68 159 TRP A CA 1
ATOM 2560 C C . TRP A 1 159 ? 3.860 18.675 -8.645 1.00 26.71 159 TRP A C 1
ATOM 2561 O O . TRP A 1 159 ? 4.514 19.061 -9.605 1.00 31.43 159 TRP A O 1
ATOM 2582 N N . PRO A 1 160 ? 4.144 17.519 -8.006 1.00 27.53 160 PRO A N 1
ATOM 2583 C CA . PRO A 1 160 ? 3.395 17.005 -6.855 1.00 28.53 160 PRO A CA 1
ATOM 2584 C C . PRO A 1 160 ? 3.633 17.811 -5.597 1.00 30.95 160 PRO A C 1
ATOM 2585 O O . PRO A 1 160 ? 4.577 18.596 -5.548 1.00 31.65 160 PRO A O 1
ATOM 2596 N N . PRO A 1 161 ? 2.778 17.617 -4.570 1.00 34.69 161 PRO A N 1
ATOM 2597 C CA . PRO A 1 161 ? 3.044 18.152 -3.233 1.00 38.22 161 PRO A CA 1
ATOM 2598 C C . PRO A 1 161 ? 4.448 17.781 -2.751 1.00 41.40 161 PRO A C 1
ATOM 2599 O O . PRO A 1 161 ? 4.998 16.754 -3.173 1.00 38.49 161 PRO A O 1
ATOM 2610 N N . ALA A 1 162 ? 5.033 18.619 -1.904 1.00 46.84 162 ALA A N 1
ATOM 2611 C CA . ALA A 1 162 ? 6.303 18.281 -1.242 1.00 41.53 162 ALA A CA 1
ATOM 2612 C C . ALA A 1 162 ? 6.028 17.780 0.155 1.00 41.07 162 ALA A C 1
ATOM 2613 O O . ALA A 1 162 ? 5.085 18.231 0.808 1.00 43.11 162 ALA A O 1
ATOM 2620 N N . GLY A 1 163 ? 6.850 16.832 0.608 1.00 39.30 163 GLY A N 1
ATOM 2621 C CA . GLY A 1 163 ? 6.833 16.379 2.005 1.00 42.40 163 GLY A CA 1
ATOM 2622 C C . GLY A 1 163 ? 5.578 15.621 2.413 1.00 37.87 163 GLY A C 1
ATOM 2623 O O . GLY A 1 163 ? 5.183 15.665 3.571 1.00 50.24 163 GLY A O 1
ATOM 2627 N N . ARG A 1 164 ? 4.961 14.906 1.470 1.00 35.02 164 ARG A N 1
ATOM 2628 C CA . ARG A 1 164 ? 3.782 14.091 1.779 1.00 35.12 164 ARG A CA 1
ATOM 2629 C C . ARG A 1 164 ? 4.172 12.645 2.123 1.00 35.25 164 ARG A C 1
ATOM 2630 O O . ARG A 1 164 ? 3.350 11.878 2.629 1.00 37.63 164 ARG A O 1
ATOM 2651 N N . MET A 1 165 ? 5.422 12.275 1.849 1.00 31.92 165 MET A N 1
ATOM 2652 C CA . MET A 1 165 ? 5.845 10.892 2.016 1.00 35.32 165 MET A CA 1
ATOM 2653 C C . MET A 1 165 ? 6.932 10.767 3.061 1.00 39.19 165 MET A C 1
ATOM 2654 O O . MET A 1 165 ? 7.546 11.767 3.483 1.00 68.97 165 MET A O 1
ATOM 2668 N N . GLY A 1 166 ? 7.146 9.541 3.505 1.00 37.10 166 GLY A N 1
ATOM 2669 C CA . GLY A 1 166 ? 8.078 9.268 4.590 1.00 36.02 166 GLY A CA 1
ATOM 2670 C C . GLY A 1 166 ? 9.539 9.462 4.209 1.00 33.63 166 GLY A C 1
ATOM 2671 O O . GLY A 1 166 ? 9.853 9.747 3.039 1.00 30.05 166 GLY A O 1
ATOM 2675 N N . PRO A 1 167 ? 10.454 9.270 5.190 1.00 32.40 167 PRO A N 1
ATOM 2676 C CA . PRO A 1 167 ? 11.871 9.497 4.973 1.00 38.10 167 PRO A CA 1
ATOM 2677 C C . PRO A 1 167 ? 12.431 8.622 3.876 1.00 33.74 167 PRO A C 1
ATOM 2678 O O . PRO A 1 167 ? 12.060 7.433 3.764 1.00 30.44 167 PRO A O 1
ATOM 2689 N N . ASN A 1 168 ? 13.280 9.218 3.045 1.00 33.73 168 ASN A N 1
ATOM 2690 C CA . ASN A 1 168 ? 13.965 8.511 1.972 1.00 35.24 168 ASN A CA 1
ATOM 2691 C C . ASN A 1 168 ? 12.983 7.925 0.979 1.00 29.87 168 ASN A C 1
ATOM 2692 O O . ASN A 1 168 ? 13.273 6.937 0.321 1.00 33.71 168 ASN A O 1
ATOM 2703 N N . LEU A 1 169 ? 11.808 8.529 0.882 1.00 23.19 169 LEU A N 1
ATOM 2704 C CA . LEU A 1 169 ? 10.886 8.204 -0.191 1.00 19.77 169 LEU A CA 1
ATOM 2705 C C . LEU A 1 169 ? 10.684 9.399 -1.108 1.00 17.69 169 LEU A C 1
ATOM 2706 O O . LEU A 1 169 ? 10.622 10.538 -0.656 1.00 21.89 169 LEU A O 1
ATOM 2722 N N . LYS A 1 170 ? 10.622 9.118 -2.404 1.00 15.45 170 LYS A N 1
ATOM 2723 C CA . LYS A 1 170 ? 10.341 10.111 -3.400 1.00 14.05 170 LYS A CA 1
ATOM 2724 C C . LYS A 1 170 ? 9.019 9.871 -4.049 1.00 13.65 170 LYS A C 1
ATOM 2725 O O . LYS A 1 170 ? 8.536 8.768 -4.080 1.00 14.72 170 LYS A O 1
ATOM 2744 N N . PHE A 1 171 ? 8.457 10.919 -4.636 1.00 12.80 171 PHE A N 1
ATOM 2745 C CA . PHE A 1 171 ? 7.227 10.784 -5.439 1.00 13.06 171 PHE A CA 1
ATOM 2746 C C . PHE A 1 171 ? 7.625 10.300 -6.822 1.00 13.30 171 PHE A C 1
ATOM 2747 O O . PHE A 1 171 ? 8.175 11.052 -7.622 1.00 14.83 171 PHE A O 1
ATOM 2764 N N . ILE A 1 172 ? 7.418 9.004 -7.061 1.00 11.10 172 ILE A N 1
ATOM 2765 C CA . ILE A 1 172 ? 7.937 8.338 -8.255 1.00 11.26 172 ILE A CA 1
ATOM 2766 C C . ILE A 1 172 ? 6.882 8.085 -9.315 1.00 10.71 172 ILE A C 1
ATOM 2767 O O . ILE A 1 172 ? 5.674 8.127 -9.053 1.00 11.98 172 ILE A O 1
ATOM 2783 N N . GLY A 1 173 ? 7.347 7.839 -10.526 1.00 10.81 173 GLY A N 1
ATOM 2784 C CA . GLY A 1 173 ? 6.443 7.548 -11.633 1.00 10.73 173 GLY A CA 1
ATOM 2785 C C . GLY A 1 173 ? 5.888 6.140 -11.610 1.00 9.68 173 GLY A C 1
ATOM 2786 O O . GLY A 1 173 ? 6.282 5.297 -10.774 1.00 10.19 173 GLY A O 1
ATOM 2790 N N . LEU A 1 174 ? 5.037 5.878 -12.595 1.00 9.14 174 LEU A N 1
ATOM 2791 C CA . LEU A 1 174 ? 4.242 4.661 -12.679 1.00 9.39 174 LEU A CA 1
ATOM 2792 C C . LEU A 1 174 ? 4.126 4.243 -14.118 1.00 8.86 174 LEU A C 1
ATOM 2793 O O . LEU A 1 174 ? 3.781 5.055 -14.987 1.00 9.26 174 LEU A O 1
ATOM 2809 N N . SER A 1 175 ? 4.380 2.956 -14.376 1.00 8.05 175 SER A N 1
ATOM 2810 C CA . SER A 1 175 ? 4.154 2.372 -15.709 1.00 7.92 175 SER A CA 1
ATOM 2811 C C . SER A 1 175 ? 2.835 1.645 -15.743 1.00 7.74 175 SER A C 1
ATOM 2812 O O . SER A 1 175 ? 2.455 0.968 -14.775 1.00 9.03 175 SER A O 1
ATOM 2820 N N . LEU A 1 176 ? 2.148 1.732 -16.890 1.00 8.13 176 LEU A N 1
ATOM 2821 C CA . LEU A 1 176 ? 0.901 1.015 -17.091 1.00 8.66 176 LEU A CA 1
ATOM 2822 C C . LEU A 1 176 ? 0.953 0.184 -18.354 1.00 8.93 176 LEU A C 1
ATOM 2823 O O . LEU A 1 176 ? 1.299 0.665 -19.439 1.00 10.28 176 LEU A O 1
ATOM 2839 N N . HIS A 1 177 ? 0.629 -1.086 -18.176 1.00 9.17 177 HIS A N 1
ATOM 2840 C CA . HIS A 1 177 ? 0.684 -2.100 -19.210 1.00 8.99 177 HIS A CA 1
ATOM 2841 C C . HIS A 1 177 ? -0.642 -2.112 -19.995 1.00 9.46 177 HIS A C 1
ATOM 2842 O O . HIS A 1 177 ? -1.703 -1.911 -19.417 1.00 9.63 177 HIS A O 1
ATOM 2856 N N . PRO A 1 178 ? -0.579 -2.364 -21.306 1.00 10.22 178 PRO A N 1
ATOM 2857 C CA . PRO A 1 178 ? -1.801 -2.284 -22.124 1.00 11.56 178 PRO A CA 1
ATOM 2858 C C . PRO A 1 178 ? -2.865 -3.361 -21.834 1.00 12.28 178 PRO A C 1
ATOM 2859 O O . PRO A 1 178 ? -4.046 -3.197 -22.209 1.00 16.27 178 PRO A O 1
ATOM 2870 N N . ILE A 1 179 ? -2.442 -4.482 -21.259 1.00 10.90 179 ILE A N 1
ATOM 2871 C CA . ILE A 1 179 ? -3.371 -5.543 -20.840 1.00 10.94 179 ILE A CA 1
ATOM 2872 C C . ILE A 1 179 ? -3.653 -5.443 -19.338 1.00 10.12 179 ILE A C 1
ATOM 2873 O O . ILE A 1 179 ? -4.802 -5.546 -18.910 1.00 12.35 179 ILE A O 1
ATOM 2889 N N . TYR A 1 180 ? -2.594 -5.253 -18.537 1.00 8.85 180 TYR A N 1
ATOM 2890 C CA . TYR A 1 180 ? -2.669 -5.458 -17.099 1.00 9.26 180 TYR A CA 1
ATOM 2891 C C . TYR A 1 180 ? -2.782 -4.183 -16.259 1.00 8.39 180 TYR A C 1
ATOM 2892 O O . TYR A 1 180 ? -2.987 -4.280 -15.059 1.00 9.00 180 TYR A O 1
ATOM 2910 N N . GLY A 1 181 ? -2.684 -2.990 -16.869 1.00 9.07 181 GLY A N 1
ATOM 2911 C CA . GLY A 1 181 ? -2.666 -1.753 -16.074 1.00 8.73 181 GLY A CA 1
ATOM 2912 C C . GLY A 1 181 ? -1.460 -1.794 -15.157 1.00 8.14 181 GLY A C 1
ATOM 2913 O O . GLY A 1 181 ? -0.335 -1.909 -15.623 1.00 9.46 181 GLY A O 1
ATOM 2917 N N . GLY A 1 182 ? -1.708 -1.728 -13.849 1.00 7.86 182 GLY A N 1
ATOM 2918 C CA . GLY A 1 182 ? -0.664 -1.885 -12.853 1.00 7.95 182 GLY A CA 1
ATOM 2919 C C . GLY A 1 182 ? -0.604 -3.269 -12.198 1.00 7.67 182 GLY A C 1
ATOM 2920 O O . GLY A 1 182 ? 0.128 -3.451 -11.215 1.00 8.57 182 GLY A O 1
ATOM 2924 N N . HIS A 1 183 ? -1.317 -4.244 -12.762 1.00 7.66 183 HIS A N 1
ATOM 2925 C CA . HIS A 1 183 ? -1.349 -5.605 -12.243 1.00 7.94 183 HIS A CA 1
ATOM 2926 C C . HIS A 1 183 ? -0.228 -6.432 -12.897 1.00 8.02 183 HIS A C 1
ATOM 2927 O O . HIS A 1 183 ? -0.461 -7.446 -13.569 1.00 8.28 183 HIS A O 1
ATOM 2941 N N . PHE A 1 184 ? 0.990 -5.952 -12.719 1.00 7.05 184 PHE A N 1
ATOM 2942 C CA . PHE A 1 184 ? 2.163 -6.606 -13.274 1.00 7.04 184 PHE A CA 1
ATOM 2943 C C . PHE A 1 184 ? 3.385 -6.047 -12.536 1.00 6.80 184 PHE A C 1
ATOM 2944 O O . PHE A 1 184 ? 3.262 -5.064 -11.790 1.00 8.34 184 PHE A O 1
ATOM 2961 N N . ALA A 1 185 ? 4.558 -6.645 -12.768 1.00 6.99 185 ALA A N 1
ATOM 2962 C CA . ALA A 1 185 ? 5.798 -6.088 -12.270 1.00 7.59 185 ALA A CA 1
ATOM 2963 C C . ALA A 1 185 ? 6.924 -6.353 -13.223 1.00 7.47 185 ALA A C 1
ATOM 2964 O O . ALA A 1 185 ? 6.937 -7.366 -13.912 1.00 9.07 185 ALA A O 1
ATOM 2971 N N . PHE A 1 186 ? 7.908 -5.459 -13.227 1.00 7.31 186 PHE A N 1
ATOM 2972 C CA . PHE A 1 186 ? 9.154 -5.738 -13.932 1.00 6.80 186 PHE A CA 1
ATOM 2973 C C . PHE A 1 186 ? 9.998 -6.680 -13.072 1.00 7.08 186 PHE A C 1
ATOM 2974 O O . PHE A 1 186 ? 9.974 -6.591 -11.867 1.00 10.04 186 PHE A O 1
ATOM 2991 N N . ARG A 1 187 ? 10.695 -7.612 -13.696 1.00 7.33 187 ARG A N 1
ATOM 2992 C CA . ARG A 1 187 ? 11.465 -8.600 -12.927 1.00 7.25 187 ARG A CA 1
ATOM 2993 C C . ARG A 1 187 ? 12.954 -8.581 -13.248 1.00 7.45 187 ARG A C 1
ATOM 2994 O O . ARG A 1 187 ? 13.779 -8.480 -12.331 1.00 9.41 187 ARG A O 1
ATOM 3015 N N . SER A 1 188 ? 13.319 -8.770 -14.508 1.00 8.19 188 SER A N 1
ATOM 3016 C CA . SER A 1 188 ? 14.729 -8.927 -14.852 1.00 8.41 188 SER A CA 1
ATOM 3017 C C . SER A 1 188 ? 15.009 -8.405 -16.243 1.00 8.15 188 SER A C 1
ATOM 3018 O O . SER A 1 188 ? 14.124 -8.346 -17.094 1.00 10.11 188 SER A O 1
ATOM 3026 N N . VAL A 1 189 ? 16.259 -8.030 -16.472 1.00 8.25 189 VAL A N 1
ATOM 3027 C CA . VAL A 1 189 ? 16.747 -7.766 -17.796 1.00 8.49 189 VAL A CA 1
ATOM 3028 C C . VAL A 1 189 ? 17.943 -8.666 -18.065 1.00 9.01 189 VAL A C 1
ATOM 3029 O O . VAL A 1 189 ? 18.844 -8.784 -17.234 1.00 10.16 189 VAL A O 1
ATOM 3042 N N . LEU A 1 190 ? 17.902 -9.329 -19.208 1.00 9.36 190 LEU A N 1
ATOM 3043 C CA . LEU A 1 190 ? 19.010 -10.128 -19.723 1.00 9.37 190 LEU A CA 1
ATOM 3044 C C . LEU A 1 190 ? 19.735 -9.332 -20.783 1.00 9.86 190 LEU A C 1
ATOM 3045 O O . LEU A 1 190 ? 19.099 -8.770 -21.676 1.00 11.05 190 LEU A O 1
ATOM 3061 N N . ILE A 1 191 ? 21.048 -9.230 -20.654 1.00 11.09 191 ILE A N 1
ATOM 3062 C CA . ILE A 1 191 ? 21.854 -8.500 -21.629 1.00 11.46 191 ILE A CA 1
ATOM 3063 C C . ILE A 1 191 ? 22.802 -9.497 -22.289 1.00 12.64 191 ILE A C 1
ATOM 3064 O O . ILE A 1 191 ? 23.435 -10.279 -21.611 1.00 13.22 191 ILE A O 1
ATOM 3080 N N . PHE A 1 192 ? 22.884 -9.440 -23.622 1.00 12.26 192 PHE A N 1
ATOM 3081 C CA . PHE A 1 192 ? 23.682 -10.385 -24.425 1.00 12.52 192 PHE A CA 1
ATOM 3082 C C . PHE A 1 192 ? 24.814 -9.640 -25.131 1.00 13.18 192 PHE A C 1
ATOM 3083 O O . PHE A 1 192 ? 24.638 -9.142 -26.247 1.00 14.65 192 PHE A O 1
ATOM 3100 N N . PRO A 1 193 ? 25.980 -9.531 -24.471 1.00 14.47 193 PRO A N 1
ATOM 3101 C CA . PRO A 1 193 ? 27.002 -8.618 -24.979 1.00 16.91 193 PRO A CA 1
ATOM 3102 C C . PRO A 1 193 ? 27.531 -8.963 -26.363 1.00 16.91 193 PRO A C 1
ATOM 3103 O O . PRO A 1 193 ? 28.060 -8.076 -27.043 1.00 22.88 193 PRO A O 1
ATOM 3114 N N . ASN A 1 194 ? 27.411 -10.233 -26.775 1.00 18.49 194 ASN A N 1
ATOM 3115 C CA . ASN A 1 194 ? 27.912 -10.659 -28.090 1.00 20.88 194 ASN A CA 1
ATOM 3116 C C . ASN A 1 194 ? 26.855 -10.676 -29.186 1.00 21.39 194 ASN A C 1
ATOM 3117 O O . ASN A 1 194 ? 27.148 -11.091 -30.305 1.00 27.65 194 ASN A O 1
ATOM 3128 N N . VAL A 1 195 ? 25.644 -10.189 -28.887 1.00 17.11 195 VAL A N 1
ATOM 3129 C CA . VAL A 1 195 ? 24.562 -10.220 -29.846 1.00 15.18 195 VAL A CA 1
ATOM 3130 C C . VAL A 1 195 ? 24.143 -8.790 -30.186 1.00 15.43 195 VAL A C 1
ATOM 3131 O O . VAL A 1 195 ? 23.706 -8.041 -29.318 1.00 14.85 195 VAL A O 1
ATOM 3144 N N . LYS A 1 196 ? 24.303 -8.424 -31.453 1.00 16.99 196 LYS A N 1
ATOM 3145 C CA . LYS A 1 196 ? 24.019 -7.073 -31.921 1.00 16.73 196 LYS A CA 1
ATOM 3146 C C . LYS A 1 196 ? 22.800 -7.089 -32.869 1.00 17.98 196 LYS A C 1
ATOM 3147 O O . LYS A 1 196 ? 22.702 -7.930 -33.781 1.00 21.32 196 LYS A O 1
ATOM 3166 N N . ILE A 1 197 ? 21.875 -6.162 -32.622 1.00 15.58 197 ILE A N 1
ATOM 3167 C CA . ILE A 1 197 ? 20.608 -6.091 -33.329 1.00 16.44 197 ILE A CA 1
ATOM 3168 C C . ILE A 1 197 ? 20.358 -4.650 -33.824 1.00 16.98 197 ILE A C 1
ATOM 3169 O O . ILE A 1 197 ? 19.310 -4.060 -33.570 1.00 17.51 197 ILE A O 1
ATOM 3185 N N . PRO A 1 198 ? 21.330 -4.085 -34.550 1.00 17.69 198 PRO A N 1
ATOM 3186 C CA . PRO A 1 198 ? 21.210 -2.665 -34.959 1.00 19.47 198 PRO A CA 1
ATOM 3187 C C . PRO A 1 198 ? 19.967 -2.349 -35.820 1.00 19.63 198 PRO A C 1
ATOM 3188 O O . PRO A 1 198 ? 19.473 -1.224 -35.789 1.00 22.62 198 PRO A O 1
ATOM 3199 N N . GLU A 1 199 ? 19.452 -3.347 -36.532 1.00 20.77 199 GLU A N 1
ATOM 3200 C CA . GLU A 1 199 ? 18.309 -3.153 -37.422 1.00 23.73 199 GLU A CA 1
ATOM 3201 C C . GLU A 1 199 ? 16.968 -3.207 -36.680 1.00 23.00 199 GLU A C 1
ATOM 3202 O O . GLU A 1 199 ? 15.930 -2.918 -37.263 1.00 24.64 199 GLU A O 1
ATOM 3214 N N . PHE A 1 200 ? 16.993 -3.583 -35.392 1.00 19.48 200 PHE A N 1
ATOM 3215 C CA . PHE A 1 200 ? 15.765 -3.764 -34.643 1.00 17.93 200 PHE A CA 1
ATOM 3216 C C . PHE A 1 200 ? 15.163 -2.417 -34.236 1.00 20.03 200 PHE A C 1
ATOM 3217 O O . PHE A 1 200 ? 15.872 -1.514 -33.757 1.00 23.40 200 PHE A O 1
ATOM 3234 N N . CYS A 1 201 ? 13.854 -2.302 -34.395 1.00 20.07 201 CYS A N 1
ATOM 3235 C CA . CYS A 1 201 ? 13.110 -1.104 -33.975 1.00 20.34 201 CYS A CA 1
ATOM 3236 C C . CYS A 1 201 ? 12.080 -1.488 -32.957 1.00 17.38 201 CYS A C 1
ATOM 3237 O O . CYS A 1 201 ? 11.145 -2.222 -33.262 1.00 22.00 201 CYS A O 1
ATOM 3245 N N . GLU A 1 202 ? 12.256 -1.004 -31.732 1.00 16.05 202 GLU A N 1
ATOM 3246 C CA . GLU A 1 202 ? 11.302 -1.264 -30.654 1.00 17.35 202 GLU A CA 1
ATOM 3247 C C . GLU A 1 202 ? 9.931 -0.685 -30.995 1.00 18.12 202 GLU A C 1
ATOM 3248 O O . GLU A 1 202 ? 9.838 0.403 -31.513 1.00 21.80 202 GLU A O 1
ATOM 3260 N N . LYS A 1 203 ? 8.869 -1.371 -30.607 1.00 20.67 203 LYS A N 1
ATOM 3261 C CA . LYS A 1 203 ? 7.549 -0.754 -30.705 1.00 26.59 203 LYS A CA 1
ATOM 3262 C C . LYS A 1 203 ? 7.403 0.356 -29.665 1.00 18.68 203 LYS A C 1
ATOM 3263 O O . LYS A 1 203 ? 8.102 0.370 -28.645 1.00 17.33 203 LYS A O 1
ATOM 3282 N N . GLU A 1 204 ? 6.561 1.328 -29.980 1.00 21.63 204 GLU A N 1
ATOM 3283 C CA . GLU A 1 204 ? 6.256 2.392 -29.066 1.00 19.48 204 GLU A CA 1
ATOM 3284 C C . GLU A 1 204 ? 5.270 1.877 -28.017 1.00 15.87 204 GLU A C 1
ATOM 3285 O O . GLU A 1 204 ? 4.368 1.107 -28.337 1.00 18.36 204 GLU A O 1
ATOM 3297 N N . PRO A 1 205 ? 5.410 2.333 -26.764 1.00 13.78 205 PRO A N 1
ATOM 3298 C CA . PRO A 1 205 ? 4.436 1.937 -25.752 1.00 13.50 205 PRO A CA 1
ATOM 3299 C C . PRO A 1 205 ? 3.059 2.539 -25.996 1.00 13.78 205 PRO A C 1
ATOM 3300 O O . PRO A 1 205 ? 2.951 3.678 -26.443 1.00 14.92 205 PRO A O 1
ATOM 3311 N N . ARG A 1 206 ? 2.005 1.743 -25.795 1.00 14.44 206 ARG A N 1
ATOM 3312 C CA . ARG A 1 206 ? 0.626 2.236 -25.999 1.00 13.15 206 ARG A CA 1
ATOM 3313 C C . ARG A 1 206 ? 0.267 3.247 -24.926 1.00 13.51 206 ARG A C 1
ATOM 3314 O O . ARG A 1 206 ? 0.399 2.948 -23.733 1.00 13.37 206 ARG A O 1
ATOM 3335 N N . PRO A 1 207 ? -0.257 4.422 -25.339 1.00 15.56 207 PRO A N 1
ATOM 3336 C CA . PRO A 1 207 ? -0.780 5.333 -24.368 1.00 14.72 207 PRO A CA 1
ATOM 3337 C C . PRO A 1 207 ? -1.987 4.739 -23.643 1.00 14.45 207 PRO A C 1
ATOM 3338 O O . PRO A 1 207 ? -2.901 4.212 -24.279 1.00 18.88 207 PRO A O 1
ATOM 3349 N N . ILE A 1 208 ? -1.960 4.789 -22.331 1.00 13.09 208 ILE A N 1
ATOM 3350 C CA . ILE A 1 208 ? -3.029 4.246 -21.512 1.00 12.90 208 ILE A CA 1
ATOM 3351 C C . ILE A 1 208 ? -3.929 5.365 -20.976 1.00 12.49 208 ILE A C 1
ATOM 3352 O O . ILE A 1 208 ? -5.141 5.283 -21.054 1.00 15.36 208 ILE A O 1
ATOM 3368 N N . LEU A 1 209 ? -3.312 6.376 -20.392 1.00 11.73 209 LEU A N 1
ATOM 3369 C CA . LEU A 1 209 ? -4.020 7.524 -19.857 1.00 12.44 209 LEU A CA 1
ATOM 3370 C C . LEU A 1 209 ? -3.730 8.731 -20.722 1.00 14.05 209 LEU A C 1
ATOM 3371 O O . LEU A 1 209 ? -2.577 9.180 -20.811 1.00 18.18 209 LEU A O 1
ATOM 3387 N N . THR A 1 210 ? -4.756 9.231 -21.385 1.00 12.69 210 THR A N 1
ATOM 3388 C CA . THR A 1 210 ? -4.597 10.291 -22.359 1.00 14.03 210 THR A CA 1
ATOM 3389 C C . THR A 1 210 ? -4.877 11.678 -21.769 1.00 14.56 210 THR A C 1
ATOM 3390 O O . THR A 1 210 ? -4.509 12.700 -22.384 1.00 18.01 210 THR A O 1
ATOM 3401 N N . ALA A 1 211 ? -5.514 11.731 -20.596 1.00 11.87 211 ALA A N 1
ATOM 3402 C CA . ALA A 1 211 ? -5.809 13.022 -19.934 1.00 11.94 211 ALA A CA 1
ATOM 3403 C C . ALA A 1 211 ? -4.851 13.228 -18.764 1.00 11.94 211 ALA A C 1
ATOM 3404 O O . ALA A 1 211 ? -4.740 12.342 -17.861 1.00 12.27 211 ALA A O 1
ATOM 3411 N N . SER A 1 212 ? -4.172 14.380 -18.744 1.00 13.62 212 SER A N 1
ATOM 3412 C CA A SER A 1 212 ? -3.144 14.630 -17.736 0.70 13.01 212 SER A CA 1
ATOM 3413 C CA B SER A 1 212 ? -3.139 14.653 -17.739 0.30 13.24 212 SER A CA 1
ATOM 3414 C C . SER A 1 212 ? -3.674 14.586 -16.311 1.00 14.35 212 SER A C 1
ATOM 3415 O O . SER A 1 212 ? -2.955 14.180 -15.396 1.00 15.33 212 SER A O 1
ATOM 3430 N N . GLU A 1 213 ? -4.926 15.013 -16.102 1.00 14.49 213 GLU A N 1
ATOM 3431 C CA . GLU A 1 213 ? -5.483 14.964 -14.741 1.00 14.73 213 GLU A CA 1
ATOM 3432 C C . GLU A 1 213 ? -5.664 13.518 -14.251 1.00 14.69 213 GLU A C 1
ATOM 3433 O O . GLU A 1 213 ? -5.543 13.266 -13.092 1.00 15.16 213 GLU A O 1
ATOM 3445 N N . ASP A 1 214 ? -5.978 12.586 -15.160 1.00 12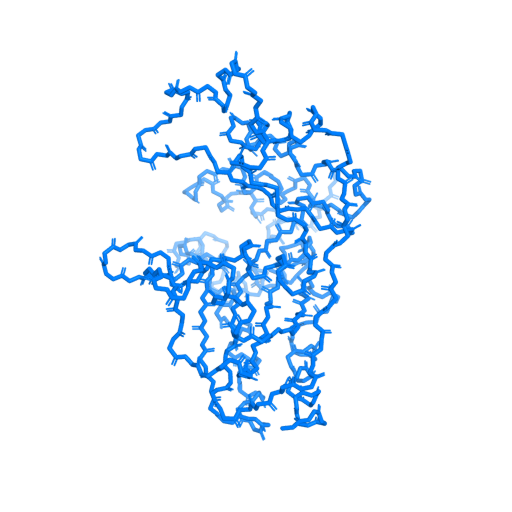.73 214 ASP A N 1
ATOM 3446 C CA . ASP A 1 214 ? -6.006 11.141 -14.795 1.00 12.67 214 ASP A CA 1
ATOM 3447 C C . ASP A 1 214 ? -4.629 10.641 -14.430 1.00 12.50 214 ASP A C 1
ATOM 3448 O O . ASP A 1 214 ? -4.472 9.893 -13.451 1.00 11.86 214 ASP A O 1
ATOM 3457 N N . VAL A 1 215 ? -3.611 11.112 -15.157 1.00 12.18 215 VAL A N 1
ATOM 3458 C CA . VAL A 1 215 ? -2.228 10.723 -14.854 1.00 11.41 215 VAL A CA 1
ATOM 3459 C C . VAL A 1 215 ? -1.843 11.205 -13.475 1.00 10.60 215 VAL A C 1
ATOM 3460 O O . VAL A 1 215 ? -1.292 10.442 -12.664 1.00 11.17 215 VAL A O 1
ATOM 3473 N N . ARG A 1 216 ? -2.150 12.473 -13.167 1.00 12.75 216 ARG A N 1
ATOM 3474 C CA . ARG A 1 216 ? -1.764 13.003 -11.867 1.00 13.21 216 ARG A CA 1
ATOM 3475 C C . ARG A 1 216 ? -2.495 12.265 -10.723 1.00 13.71 216 ARG A C 1
ATOM 3476 O O . ARG A 1 216 ? -1.890 11.946 -9.701 1.00 13.80 216 ARG A O 1
ATOM 3497 N N . THR A 1 217 ? -3.758 11.923 -10.940 1.00 14.27 217 THR A N 1
ATOM 3498 C CA . THR A 1 217 ? -4.518 11.161 -9.945 1.00 14.39 217 THR A CA 1
ATOM 3499 C C . THR A 1 217 ? -3.909 9.767 -9.756 1.00 12.54 217 THR A C 1
ATOM 3500 O O . THR A 1 217 ? -3.753 9.298 -8.634 1.00 13.32 217 THR A O 1
ATOM 3511 N N . ALA A 1 218 ? -3.557 9.118 -10.861 1.00 11.27 218 ALA A N 1
ATOM 3512 C CA . ALA A 1 218 ? -2.955 7.775 -10.798 1.00 11.25 218 ALA A CA 1
ATOM 3513 C C . ALA A 1 218 ? -1.643 7.820 -10.012 1.00 10.98 218 ALA A C 1
ATOM 3514 O O . ALA A 1 218 ? -1.368 6.935 -9.173 1.00 11.99 218 ALA A O 1
ATOM 3521 N N . LEU A 1 219 ? -0.827 8.847 -10.272 1.00 11.39 219 LEU A N 1
ATOM 3522 C CA . LEU A 1 219 ? 0.439 8.957 -9.598 1.00 11.38 219 LEU A CA 1
ATOM 3523 C C . LEU A 1 219 ? 0.279 9.228 -8.099 1.00 11.79 219 LEU A C 1
ATOM 3524 O O . LEU A 1 219 ? 1.061 8.701 -7.281 1.00 11.88 219 LEU A O 1
ATOM 3540 N N . GLU A 1 220 ? -0.720 10.020 -7.730 1.00 11.96 220 GLU A N 1
ATOM 3541 C CA . GLU A 1 220 ? -1.045 10.217 -6.314 1.00 12.30 220 GLU A CA 1
ATOM 3542 C C . GLU A 1 220 ? -1.538 8.918 -5.659 1.00 11.87 220 GLU A C 1
ATOM 3543 O O . GLU A 1 220 ? -1.127 8.594 -4.561 1.00 13.92 220 GLU A O 1
ATOM 3555 N N . LYS A 1 221 ? -2.406 8.182 -6.340 1.00 11.48 221 LYS A N 1
ATOM 3556 C CA . LYS A 1 221 ? -2.916 6.916 -5.786 1.00 13.10 221 LYS A CA 1
ATOM 3557 C C . LYS A 1 221 ? -1.770 5.927 -5.580 1.00 11.99 221 LYS A C 1
ATOM 3558 O O . LYS A 1 221 ? -1.734 5.184 -4.604 1.00 12.85 221 LYS A O 1
ATOM 3577 N N . PHE A 1 222 ? -0.829 5.932 -6.504 1.00 10.67 222 PHE A N 1
ATOM 3578 C CA . PHE A 1 222 ? 0.344 5.054 -6.417 1.00 10.28 222 PHE A CA 1
ATOM 3579 C C . PHE A 1 222 ? 1.238 5.454 -5.229 1.00 11.54 222 PHE A C 1
ATOM 3580 O O . PHE A 1 222 ? 1.577 4.630 -4.389 1.00 14.30 222 PHE A O 1
ATOM 3597 N N . ASN A 1 223 ? 1.641 6.709 -5.176 1.00 10.86 223 ASN A N 1
ATOM 3598 C CA . ASN A 1 223 ? 2.597 7.126 -4.157 1.00 10.88 223 ASN A CA 1
ATOM 3599 C C . ASN A 1 223 ? 2.019 7.184 -2.758 1.00 12.88 223 ASN A C 1
ATOM 3600 O O . ASN A 1 223 ? 2.725 6.880 -1.794 1.00 14.20 223 ASN A O 1
ATOM 3611 N N . TYR A 1 224 ? 0.742 7.573 -2.644 1.00 11.79 224 TYR A N 1
ATOM 3612 C CA . TYR A 1 224 ? 0.115 7.830 -1.327 1.00 12.71 224 TYR A CA 1
ATOM 3613 C C . TYR A 1 224 ? -0.745 6.673 -0.816 1.00 13.81 224 TYR A C 1
ATOM 3614 O O . TYR A 1 224 ? -1.006 6.598 0.387 1.00 16.33 224 TYR A O 1
ATOM 3632 N N . ASN A 1 225 ? -1.206 5.784 -1.719 1.00 11.91 225 ASN A N 1
ATOM 3633 C CA . ASN A 1 225 ? -2.255 4.812 -1.370 1.00 13.50 225 ASN A CA 1
ATOM 3634 C C . ASN A 1 225 ? -2.017 3.433 -1.972 1.00 11.63 225 ASN A C 1
ATOM 3635 O O . ASN A 1 225 ? -2.936 2.654 -2.085 1.00 13.04 225 ASN A O 1
ATOM 3646 N N . TRP A 1 226 ? -0.767 3.121 -2.319 1.00 11.15 226 TRP A N 1
ATOM 3647 C CA . TRP A 1 226 ? -0.485 1.891 -3.032 1.00 10.24 226 TRP A CA 1
ATOM 3648 C C . TRP A 1 226 ? -0.960 0.622 -2.350 1.00 10.41 226 TRP A C 1
ATOM 3649 O O . TRP A 1 226 ? -1.245 -0.393 -3.034 1.00 10.61 226 TRP A O 1
ATOM 3670 N N . LYS A 1 227 ? -1.044 0.624 -1.021 1.00 10.67 227 LYS A N 1
ATOM 3671 C CA . LYS A 1 227 ? -1.501 -0.593 -0.308 1.00 11.23 227 LYS A CA 1
ATOM 3672 C C . LYS A 1 227 ? -2.908 -1.012 -0.720 1.00 11.72 227 LYS A C 1
ATOM 3673 O O . LYS A 1 227 ? -3.247 -2.186 -0.615 1.00 13.23 227 LYS A O 1
ATOM 3692 N N . ASP A 1 228 ? -3.724 -0.060 -1.199 1.00 12.06 228 ASP A N 1
ATOM 3693 C CA . ASP A 1 228 ? -5.092 -0.395 -1.615 1.00 12.45 228 ASP A CA 1
ATOM 3694 C C . ASP A 1 228 ? -5.195 -0.867 -3.061 1.00 11.68 228 ASP A C 1
ATOM 3695 O O . ASP A 1 228 ? -6.259 -1.263 -3.492 1.00 13.02 228 ASP A O 1
ATOM 3704 N N . SER A 1 229 ? -4.060 -0.837 -3.790 1.00 11.09 229 SER A N 1
ATOM 3705 C CA . SER A 1 229 ? -3.982 -1.307 -5.181 1.00 11.60 229 SER A CA 1
ATOM 3706 C C . SER A 1 229 ? -4.894 -0.571 -6.166 1.00 10.85 229 SER A C 1
ATOM 3707 O O . SER A 1 229 ? -4.950 -0.957 -7.319 1.00 11.08 229 SER A O 1
ATOM 3715 N N . GLY A 1 230 ? -5.506 0.551 -5.758 1.00 11.50 230 GLY A N 1
ATOM 3716 C CA . GLY A 1 230 ? -6.346 1.310 -6.686 1.00 12.81 230 GLY A CA 1
ATOM 3717 C C . GLY A 1 230 ? -5.596 1.783 -7.932 1.00 11.40 230 GLY A C 1
ATOM 3718 O O . GLY A 1 230 ? -6.153 1.837 -9.029 1.00 12.15 230 GLY A O 1
ATOM 3722 N N . PHE A 1 231 ? -4.326 2.123 -7.763 1.00 10.90 231 PHE A N 1
ATOM 3723 C CA . PHE A 1 231 ? -3.526 2.603 -8.876 1.00 9.84 231 PHE A CA 1
ATOM 3724 C C . PHE A 1 231 ? -3.453 1.575 -10.007 1.00 9.73 231 PHE A C 1
ATOM 3725 O O . PHE A 1 231 ? -3.216 1.927 -11.163 1.00 10.91 231 PHE A O 1
ATOM 3742 N N . ARG A 1 232 ? -3.606 0.297 -9.655 1.00 9.24 232 ARG A N 1
ATOM 3743 C CA . ARG A 1 232 ? -3.436 -0.753 -10.652 1.00 8.50 232 ARG A CA 1
ATOM 3744 C C . ARG A 1 232 ? -4.545 -0.779 -11.688 1.00 8.57 232 ARG A C 1
ATOM 3745 O O . ARG A 1 232 ? -4.369 -1.359 -12.780 1.00 9.40 232 ARG A O 1
ATOM 3766 N N . ASP A 1 233 ? -5.702 -0.213 -11.334 1.00 9.38 233 ASP A N 1
ATOM 3767 C CA . ASP A 1 233 ? -6.873 -0.271 -12.204 1.00 10.60 233 ASP A CA 1
ATOM 3768 C C . ASP A 1 233 ? -6.999 0.892 -13.168 1.00 10.47 233 ASP A C 1
ATOM 3769 O O . ASP A 1 233 ? -7.957 0.959 -13.940 1.00 11.89 233 ASP A O 1
ATOM 3778 N N . P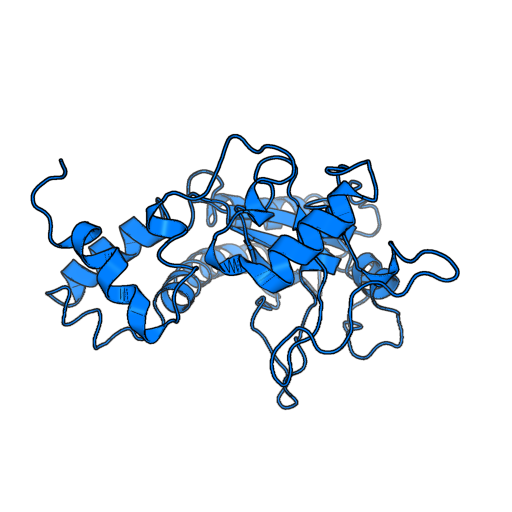HE A 1 234 ? -6.009 1.783 -13.194 1.00 10.94 234 PHE A N 1
ATOM 3779 C CA . PHE A 1 234 ? -5.978 2.792 -14.251 1.00 11.46 234 PHE A CA 1
ATOM 3780 C C . PHE A 1 234 ? -5.729 2.116 -15.601 1.00 12.89 234 PHE A C 1
ATOM 3781 O O . PHE A 1 234 ? -4.906 1.202 -15.699 1.00 14.21 234 PHE A O 1
ATOM 3798 N N . GLY A 1 235 ? -6.533 2.525 -16.610 1.00 15.17 235 GLY A N 1
ATOM 3799 C CA . GLY A 1 235 ? -6.599 1.850 -17.896 1.00 16.54 235 GLY A CA 1
ATOM 3800 C C . GLY A 1 235 ? -7.712 0.816 -17.973 1.00 15.55 235 GLY A C 1
ATOM 3801 O O . GLY A 1 235 ? -7.945 0.238 -19.030 1.00 19.61 235 GLY A O 1
ATOM 3805 N N . ASN A 1 236 ? -8.359 0.541 -16.834 1.00 16.08 236 ASN A N 1
ATOM 3806 C CA . ASN A 1 236 ? -9.454 -0.445 -16.759 1.00 15.38 236 ASN A CA 1
ATOM 3807 C C . ASN A 1 236 ? -9.074 -1.829 -17.302 1.00 15.16 236 ASN A C 1
ATOM 3808 O O . ASN A 1 236 ? -9.800 -2.398 -18.106 1.00 17.58 236 ASN A O 1
ATOM 3819 N N . PRO A 1 237 ? -7.936 -2.384 -16.836 1.00 13.16 237 PRO A N 1
ATOM 3820 C CA . PRO A 1 237 ? -7.574 -3.739 -17.211 1.00 14.82 237 PRO A CA 1
ATOM 3821 C C . PRO A 1 237 ? -8.676 -4.749 -16.826 1.00 17.25 237 PRO A C 1
ATOM 3822 O O . PRO A 1 237 ? -9.324 -4.588 -15.794 1.00 19.43 237 PRO A O 1
ATOM 3833 N N . THR A 1 238 ? -8.823 -5.807 -17.603 1.00 22.27 238 THR A N 1
ATOM 3834 C CA . THR A 1 238 ? -9.718 -6.927 -17.205 1.00 24.54 238 THR A CA 1
ATOM 3835 C C . THR A 1 238 ? -8.974 -8.099 -16.600 1.00 23.43 238 THR A C 1
ATOM 3836 O O . THR A 1 238 ? -9.585 -8.918 -15.892 1.00 30.89 238 THR A O 1
ATOM 3847 N N . ARG A 1 239 ? -7.643 -8.164 -16.838 1.00 15.59 239 ARG A N 1
ATOM 3848 C CA A ARG A 1 239 ? -6.808 -9.198 -16.245 0.50 12.94 239 ARG A CA 1
ATOM 3849 C CA B ARG A 1 239 ? -6.797 -9.196 -16.240 0.50 13.28 239 ARG A CA 1
ATOM 3850 C C . ARG A 1 239 ? -6.006 -8.577 -15.098 1.00 10.69 239 ARG A C 1
ATOM 3851 O O . ARG A 1 239 ? -5.227 -7.643 -15.301 1.00 11.69 239 ARG A O 1
ATOM 3892 N N . ARG A 1 240 ? -6.284 -9.046 -13.877 1.00 10.74 240 ARG A N 1
ATOM 3893 C CA . ARG A 1 240 ? -5.891 -8.353 -12.662 1.00 10.12 240 ARG A CA 1
ATOM 3894 C C . ARG A 1 240 ? -5.300 -9.325 -11.649 1.00 9.10 240 ARG A C 1
ATOM 3895 O O . ARG A 1 240 ? -5.523 -10.533 -11.729 1.00 10.70 240 ARG A O 1
ATOM 3916 N N . TYR A 1 241 ? -4.520 -8.799 -10.719 1.00 8.80 241 TYR A N 1
ATOM 3917 C CA . TYR A 1 241 ? -4.101 -9.562 -9.553 1.00 8.55 241 TYR A CA 1
ATOM 3918 C C . TYR A 1 241 ? -5.345 -10.081 -8.804 1.00 8.27 241 TYR A C 1
ATOM 3919 O O . TYR A 1 241 ? -6.342 -9.369 -8.680 1.00 10.11 241 TYR A O 1
ATOM 3937 N N . SER A 1 242 ? -5.235 -11.273 -8.223 1.00 8.16 242 SER A N 1
ATOM 3938 C CA . SER A 1 242 ? -6.255 -11.776 -7.325 1.00 9.07 242 SER A CA 1
ATOM 3939 C C . SER A 1 242 ? -6.318 -10.953 -6.049 1.00 8.77 242 SER A C 1
ATOM 3940 O O . SER A 1 242 ? -5.395 -10.208 -5.711 1.00 9.74 242 SER A O 1
ATOM 3948 N N . THR A 1 243 ? -7.413 -11.121 -5.327 1.00 9.57 243 THR A N 1
ATOM 3949 C CA . THR A 1 243 ? -7.531 -10.559 -3.999 1.00 10.62 243 THR A CA 1
ATOM 3950 C C . THR A 1 243 ? -6.375 -10.994 -3.096 1.00 9.51 243 THR A C 1
ATOM 3951 O O . THR A 1 243 ? -5.793 -10.181 -2.387 1.00 10.15 243 THR A O 1
ATOM 3962 N N . THR A 1 244 ? -6.060 -12.277 -3.124 1.00 9.63 244 THR A N 1
ATOM 3963 C CA . THR A 1 244 ? -4.973 -12.811 -2.337 1.00 8.72 244 THR A CA 1
ATOM 3964 C C . THR A 1 244 ? -3.652 -12.111 -2.690 1.00 8.77 244 THR A C 1
ATOM 3965 O O . THR A 1 244 ? -2.875 -11.730 -1.798 1.00 8.97 244 THR A O 1
ATOM 3976 N N . GLN A 1 245 ? -3.406 -11.938 -3.985 1.00 7.92 245 GLN A N 1
ATOM 3977 C CA . GLN A 1 245 ? -2.163 -11.320 -4.432 1.00 8.25 245 GLN A CA 1
ATOM 3978 C C . GLN A 1 245 ? -2.084 -9.833 -3.987 1.00 8.69 245 GLN A C 1
ATOM 3979 O O . GLN A 1 245 ? -1.022 -9.361 -3.568 1.00 8.45 245 GLN A O 1
ATOM 3993 N N . MET A 1 246 ? -3.188 -9.105 -4.100 1.00 8.00 246 MET A N 1
ATOM 3994 C CA . MET A 1 246 ? -3.204 -7.715 -3.656 1.00 9.03 246 MET A CA 1
ATOM 3995 C C . MET A 1 246 ? -3.011 -7.617 -2.125 1.00 8.60 246 MET A C 1
ATOM 3996 O O . MET A 1 246 ? -2.331 -6.710 -1.632 1.00 10.23 246 MET A O 1
ATOM 4010 N N . GLU A 1 247 ? -3.563 -8.581 -1.371 1.00 8.26 247 GLU A N 1
ATOM 4011 C CA A GLU A 1 247 ? -3.373 -8.604 0.072 0.46 9.66 247 GLU A CA 1
ATOM 4012 C CA B GLU A 1 247 ? -3.370 -8.582 0.067 0.54 9.13 247 GLU A CA 1
ATOM 4013 C C . GLU A 1 247 ? -1.884 -8.841 0.383 1.00 9.87 247 GLU A C 1
ATOM 4014 O O . GLU A 1 247 ? -1.297 -8.179 1.236 1.00 11.21 247 GLU A O 1
ATOM 4037 N N . PHE A 1 248 ? -1.299 -9.809 -0.317 1.00 8.89 248 PHE A N 1
ATOM 4038 C CA . PHE A 1 248 ? 0.096 -10.181 -0.123 1.00 9.08 248 PHE A CA 1
ATOM 4039 C C . PHE A 1 248 ? 1.033 -8.971 -0.357 1.00 8.78 248 PHE A C 1
ATOM 4040 O O . PHE A 1 248 ? 1.828 -8.610 0.512 1.00 9.62 248 PHE A O 1
ATOM 4057 N N . PHE A 1 249 ? 0.939 -8.353 -1.518 1.00 8.88 249 PHE A N 1
ATOM 4058 C CA . PHE A 1 249 ? 1.870 -7.269 -1.845 1.00 8.70 249 PHE A CA 1
ATOM 4059 C C . PHE A 1 249 ? 1.558 -5.971 -1.128 1.00 9.07 249 PHE A C 1
ATOM 4060 O O . PHE A 1 249 ? 2.411 -5.099 -1.030 1.00 10.89 249 PHE A O 1
ATOM 4077 N N . GLY A 1 250 ? 0.366 -5.843 -0.576 1.00 9.66 250 GLY A N 1
ATOM 4078 C CA . GLY A 1 250 ? 0.039 -4.663 0.239 1.00 12.11 250 GLY A CA 1
ATOM 4079 C C . GLY A 1 250 ? 0.598 -4.703 1.661 1.00 11.98 250 GLY A C 1
ATOM 4080 O O . GLY A 1 250 ? 0.578 -3.687 2.374 1.00 18.96 250 GLY A O 1
ATOM 4084 N N . ARG A 1 251 ? 1.061 -5.868 2.092 1.00 11.13 251 ARG A N 1
ATOM 4085 C CA . ARG A 1 251 ? 1.583 -6.062 3.441 1.00 12.46 251 ARG A CA 1
ATOM 4086 C C . ARG A 1 251 ? 3.081 -5.987 3.467 1.00 12.30 251 ARG A C 1
ATOM 4087 O O . ARG A 1 251 ? 3.732 -6.366 2.507 1.00 13.19 251 ARG A O 1
ATOM 4108 N N . PRO A 1 252 ? 3.652 -5.601 4.625 1.00 13.71 252 PRO A N 1
ATOM 4109 C CA . PRO A 1 252 ? 5.105 -5.793 4.789 1.00 16.60 252 PRO A CA 1
ATOM 4110 C C . PRO A 1 252 ? 5.508 -7.266 4.766 1.00 15.00 252 PRO A C 1
ATOM 4111 O O . PRO A 1 252 ? 4.708 -8.137 5.121 1.00 14.98 252 PRO A O 1
ATOM 4122 N N . VAL A 1 253 ? 6.732 -7.528 4.331 1.00 18.50 253 VAL A N 1
ATOM 4123 C CA . VAL A 1 253 ? 7.195 -8.902 4.102 1.00 17.42 253 VAL A CA 1
ATOM 4124 C C . VAL A 1 253 ? 6.976 -9.812 5.312 1.00 19.06 253 VAL A C 1
ATOM 4125 O O . VAL A 1 253 ? 6.548 -10.954 5.152 1.00 17.79 253 VAL A O 1
ATOM 4138 N N . ALA A 1 254 ? 7.173 -9.278 6.523 1.00 18.81 254 ALA A N 1
ATOM 4139 C CA . ALA A 1 254 ? 7.083 -10.087 7.727 1.00 20.90 254 ALA A CA 1
ATOM 4140 C C . ALA A 1 254 ? 5.658 -10.568 8.045 1.00 19.46 254 ALA A C 1
ATOM 4141 O O . ALA A 1 254 ? 5.476 -11.443 8.905 1.00 21.42 254 ALA A O 1
ATOM 4148 N N . GLU A 1 255 ? 4.656 -9.984 7.376 1.00 17.59 255 GLU A N 1
ATOM 4149 C CA . GLU A 1 255 ? 3.248 -10.323 7.610 1.00 18.32 255 GLU A CA 1
ATOM 4150 C C . GLU A 1 255 ? 2.646 -11.142 6.472 1.00 15.54 255 GLU A C 1
ATOM 4151 O O . GLU A 1 255 ? 1.453 -11.473 6.502 1.00 18.17 255 GLU A O 1
ATOM 4163 N N . ARG A 1 256 ? 3.444 -11.479 5.471 1.00 13.82 256 ARG A N 1
ATOM 4164 C CA . ARG A 1 256 ? 2.875 -12.034 4.233 1.00 14.45 256 ARG A CA 1
ATOM 4165 C C . ARG A 1 256 ? 2.621 -13.520 4.261 1.00 13.93 256 ARG A C 1
ATOM 4166 O O . ARG A 1 256 ? 1.733 -13.987 3.580 1.00 14.24 256 ARG A O 1
ATOM 4187 N N . TRP A 1 257 ? 3.483 -14.284 4.919 1.00 15.92 257 TRP A N 1
ATOM 4188 C CA . TRP A 1 257 ? 3.398 -15.760 4.812 1.00 14.99 257 TRP A CA 1
ATOM 4189 C C . TRP A 1 257 ? 2.004 -16.274 5.191 1.00 13.53 257 TRP A C 1
ATOM 4190 O O . TRP A 1 257 ? 1.498 -17.167 4.555 1.00 14.49 257 TRP A O 1
ATOM 4211 N N . GLU A 1 258 ? 1.370 -15.667 6.191 1.00 14.75 258 GLU A N 1
ATOM 4212 C CA . GLU A 1 258 ? 0.056 -16.129 6.624 1.00 14.13 258 GLU A CA 1
ATOM 4213 C C . GLU A 1 258 ? -1.022 -15.982 5.536 1.00 11.73 258 GLU A C 1
ATOM 4214 O O . GLU A 1 258 ? -1.992 -16.769 5.505 1.00 15.19 258 GLU A O 1
ATOM 4226 N N . VAL A 1 259 ? -0.818 -15.057 4.603 1.00 11.49 259 VAL A N 1
ATOM 4227 C CA . VAL A 1 259 ? -1.724 -14.914 3.458 1.00 11.13 259 VAL A CA 1
ATOM 4228 C C . VAL A 1 259 ? -1.734 -16.200 2.593 1.00 12.43 259 VAL A C 1
ATOM 4229 O O . VAL A 1 259 ? -2.746 -16.533 1.961 1.00 13.10 259 VAL A O 1
ATOM 4242 N N . LEU A 1 260 ? -0.611 -16.932 2.599 1.00 9.95 260 LEU A N 1
ATOM 4243 C CA . LEU A 1 260 ? -0.452 -18.114 1.763 1.00 9.83 260 LEU A CA 1
ATOM 4244 C C . LEU A 1 260 ? -0.877 -19.414 2.422 1.00 10.31 260 LEU A C 1
ATOM 4245 O O . LEU A 1 260 ? -0.973 -20.436 1.741 1.00 11.28 260 LEU A O 1
ATOM 4261 N N . ARG A 1 261 ? -1.131 -19.398 3.730 1.00 11.17 261 ARG A N 1
ATOM 4262 C CA . ARG A 1 261 ? -1.431 -20.630 4.444 1.00 10.29 261 ARG A CA 1
ATOM 4263 C C . ARG A 1 261 ? -2.572 -21.472 3.764 1.00 12.35 261 ARG A C 1
ATOM 4264 O O . ARG A 1 261 ? -2.418 -22.694 3.563 1.00 13.20 261 ARG A O 1
ATOM 4285 N N . PRO A 1 262 ? -3.660 -20.815 3.334 1.00 13.82 262 PRO A N 1
ATOM 4286 C CA . PRO A 1 262 ? -4.731 -21.606 2.716 1.00 13.95 262 PRO A CA 1
ATOM 4287 C C . PRO A 1 262 ? -4.332 -22.412 1.457 1.00 13.83 262 PRO A C 1
ATOM 4288 O O . PRO A 1 262 ? -4.938 -23.435 1.187 1.00 15.35 262 PRO A O 1
ATOM 4299 N N . TRP A 1 263 ? -3.353 -21.928 0.689 1.00 12.83 263 TRP A N 1
ATOM 4300 C CA . TRP A 1 263 ? -2.899 -22.629 -0.490 1.00 13.87 263 TRP A CA 1
ATOM 4301 C C . TRP A 1 263 ? -2.425 -24.049 -0.193 1.00 12.67 263 TRP A C 1
ATOM 4302 O O . TRP A 1 263 ? -2.422 -24.911 -1.092 1.00 15.79 263 TRP A O 1
ATOM 4323 N N . VAL A 1 264 ? -1.884 -24.262 1.003 1.00 13.72 264 VAL A N 1
ATOM 4324 C CA . VAL A 1 264 ? -1.258 -25.551 1.309 1.00 14.86 264 VAL A CA 1
ATOM 4325 C C . VAL A 1 264 ? -1.847 -26.279 2.490 1.00 13.41 264 VAL A C 1
ATOM 4326 O O . VAL A 1 264 ? -1.592 -27.485 2.650 1.00 14.76 264 VAL A O 1
ATOM 4339 N N . GLU A 1 265 ? -2.716 -25.598 3.276 1.00 12.13 265 GLU A N 1
ATOM 4340 C CA . GLU A 1 265 ? -3.300 -26.227 4.461 1.00 12.58 265 GLU A CA 1
ATOM 4341 C C . GLU A 1 265 ? -4.792 -26.415 4.399 1.00 11.07 265 GLU A C 1
ATOM 4342 O O . GLU A 1 265 ? -5.354 -26.931 5.337 1.00 12.26 265 GLU A O 1
ATOM 4354 N N . ASN A 1 266 ? -5.447 -26.004 3.320 1.00 11.91 266 ASN A N 1
ATOM 4355 C CA . ASN A 1 266 ? -6.900 -26.171 3.248 1.00 10.36 266 ASN A CA 1
ATOM 4356 C C . ASN A 1 266 ? -7.276 -27.409 2.417 1.00 10.74 266 ASN A C 1
ATOM 4357 O O . ASN A 1 266 ? -6.909 -27.520 1.233 1.00 12.81 266 ASN A O 1
ATOM 4368 N N . LEU A 1 267 ? -8.067 -28.290 3.024 1.00 10.36 267 LEU A N 1
ATOM 4369 C CA . LEU A 1 267 ? -8.602 -29.481 2.344 1.00 11.92 267 LEU A CA 1
ATOM 4370 C C . LEU A 1 267 ? -9.469 -29.041 1.183 1.00 12.93 267 LEU A C 1
ATOM 4371 O O . LEU A 1 267 ? -9.558 -29.733 0.165 1.00 15.36 267 LEU A O 1
ATOM 4387 N N . TYR A 1 268 ? -10.222 -27.967 1.398 1.00 13.71 268 TYR A N 1
ATOM 4388 C CA . TYR A 1 268 ? -11.043 -27.371 0.330 1.00 14.86 268 TYR A CA 1
ATOM 4389 C C . TYR A 1 268 ? -11.287 -25.922 0.654 1.00 13.39 268 TYR A C 1
ATOM 4390 O O . TYR A 1 268 ? -10.966 -25.452 1.777 1.00 12.96 268 TYR A O 1
ATOM 4408 N N . PHE A 1 269 ? -11.880 -25.219 -0.318 1.00 13.73 269 PHE A N 1
ATOM 4409 C CA . PHE A 1 269 ? -12.176 -23.805 -0.221 1.00 13.40 269 PHE A CA 1
ATOM 4410 C C . PHE A 1 269 ? -13.672 -23.589 -0.341 1.00 13.41 269 PHE A C 1
ATOM 4411 O O . PHE A 1 269 ? -14.355 -24.290 -1.088 1.00 17.78 269 PHE A O 1
ATOM 4428 N N . GLN A 1 270 ? -14.174 -22.650 0.436 1.00 11.28 270 GLN A N 1
ATOM 4429 C CA . GLN A 1 270 ? -15.589 -22.219 0.357 1.00 10.83 270 GLN A CA 1
ATOM 4430 C C . GLN A 1 270 ? -15.768 -20.907 1.017 1.00 10.76 270 GLN A C 1
ATOM 4431 O O . GLN A 1 270 ? -16.873 -20.298 0.914 1.00 10.55 270 GLN A O 1
#

Secondary structure (DSSP, 8-state):
-HHHHHHHHHHHHHHS-TTTTEEEEEEEHHHHHHHH-TTSTT--SS-TTEEEEEEEE-HHIIIIIIHHHHHHHHHHHSSHHHHHHH-S-HHHHHHHHHHHHHHHHHTTT----EEEETT-B-TT--BSS-HHHHHHHTTSSEEE-GGGS--TT---SPSS-S-TT-----EEEBTTTBTS-EEEEEEEEEEEE-TT--PPPPPP---SHHHHHHHHHHHHHHGGG-GGGGTT--SS---HHHHHHHHS-GGG-HHHHHHHHH-S---

B-factor: mean 17.99, std 10.02, range [6.8, 69.56]

GO terms:
  GO:0031419 cobalamin binding (F, IDA)

Organism: Caenorhabditis elegans (NCBI:txid6239)

Sequence (267 aa):
EMSSHAESIKRVVDQKLSSHEEGFESHMFKIGSYNEAVGESSPFALPYDDSTMALLILSTPDMMFDVAFRKWVVQKTMDFGSFDEVVCCEMVSSPIQSFLEEDRRLEIMSEKLRKVEENFEILLHDYSMTPQRRPKILMQTCGHVAGAAFYYQPCHFQEEDGVTWPPAGRMGPNLKFIGLSLHPIYGGHFAFRSVLIFPNVKIPEFCEKEPRPILTASSEDVRTALEKFNYNWKDSGFRDFGNPTRRRYSTTQMEEFFGRPVAERWEVLRPWVENLYFQ

Solvent-accessible surface area: 14280 Å² total; per-residue (Å²): 155,41,89,66,0,98,52,0,55,148,17,1,50,116,63,4,30,89,127,27,0,6,35,13,32,17,0,40,0,13,20,0,13,132,58,31,24,137,118,28,98,46,33,17,118,57,92,101,23,1,0,0,0,0,2,0,2,7,10,51,2,0,32,39,4,0,82,116,29,0,69,98,56,16,150,90,79,64,50,1,89,63,0,32,125,109,16,86,55,11,19,68,30,0,9,95,56,43,16,75,84,0,3,90,99,0,108,166,52,23,147,52,30,83,57,18,36,60,88,22,96,19,123,148,180,74,55,90,2,54,15,43,17,0,0,55,27,3,8,2,0,52,33,6,52,20,90,122,32,90,97,153,93,83,123,25,33,46,97,84,148,55,33,122,152,106,159,34,88,2,9,4,0,6,44,72,8,2,3,0,16,25,19,27,2,0,0,1,0,32,102,3,73,0,89,106,46,106,37,141,152,11,147,81,34,23,126,50,48,120,68,1,28,70,1,0,59,61,37,10,47,65,110,131,84,6,27,11,26,48,42,41,129,17,130,121,102,9,40,97,44,2,37,87,2,35,14,89,72,92,107,94,43,33,99,17,0,66,52,27,37,86,68,173,150,116,220

InterPro domains:
  IPR032037 Methylmalonic aciduria and homocystinuria type C family [PF16690] (24-260)
  IPR032037 Methylmalonic aciduria and homocystinuria type C family [PTHR31457] (7-268)
  IPR032037 Methylmalonic aciduria and homocystinuria type C family [cd12959] (11-256)